Protein 6AD9 (pdb70)

Organism: Homo sapiens (NCBI:txid9606)

Foldseek 3Di:
DVVLVVLLVLLLVQLVVLPVQFLVNLVCQVVVNDPDHAQEDEAPVSCVVPVVLVDDLLVVVVVCQVVLVSQLVSLLSSQVSQPPSVVPDPVLLVLLSLLQSQLLVLVVQLSQAELFFGADSSNNHTYGLNRQLPDDPPRNVLCVVSNVLSHVVCVLVDGSSLSSLLSNLRSLDLPRPPRPDRVSSVVSNVSSLVSNVVVCCVVPVPDPPSSVVSVVSSVVSSVSVVVVLVVVVVVCVPVVDRDHDVVVCSSNPPD/DDPVVVVVVD

Structure (mmCIF, N/CA/C/O backbone):
data_6AD9
#
_entry.id   6AD9
#
_cell.length_a   43.730
_cell.length_b   54.338
_cell.length_c   66.770
_cell.angle_alpha   90.00
_cell.angle_beta   108.61
_cell.angle_gamma   90.00
#
_symmetry.space_group_name_H-M   'P 1 21 1'
#
loop_
_entity.id
_entity.type
_entity.pdbx_description
1 polymer 'Peroxisome proliferator-activated receptor gamma'
2 polymer '12-mer peptide from Peroxisome proliferator-activated receptor gamma coactivator 1-alpha'
3 non-polymer 3-[(1E)-1-{8-[(4-methyl-2-propyl-1H-benzimidazol-1-yl)methyl]dibenzo[b,e]oxepin-11(6H)-ylidene}ethyl]-1,2,4-oxadiazol-5(4H)-one
4 water water
#
loop_
_atom_site.group_PDB
_atom_site.id
_atom_site.type_symbol
_atom_site.label_atom_id
_atom_site.label_alt_id
_atom_site.label_comp_id
_atom_site.label_asym_id
_atom_site.label_entity_id
_atom_site.label_seq_id
_atom_site.pdbx_PDB_ins_code
_atom_site.Cartn_x
_atom_site.Cartn_y
_atom_site.Cartn_z
_atom_site.occupancy
_atom_site.B_iso_or_equiv
_atom_site.auth_seq_id
_atom_site.auth_comp_id
_atom_site.auth_asym_id
_atom_site.auth_atom_id
_atom_site.pdbx_PDB_model_num
ATOM 1 N N . SER A 1 18 ? -32.702 0.020 44.671 1.00 25.08 208 SER A N 1
ATOM 2 C CA . SER A 1 18 ? -32.615 -1.245 43.863 1.00 25.48 208 SER A CA 1
ATOM 3 C C . SER A 1 18 ? -33.708 -1.320 42.830 1.00 22.14 208 SER A C 1
ATOM 4 O O . SER A 1 18 ? -33.459 -1.434 41.629 1.00 22.21 208 SER A O 1
ATOM 7 N N . ALA A 1 19 ? -34.921 -1.179 43.305 1.00 19.96 209 ALA A N 1
ATOM 8 C CA . ALA A 1 19 ? -36.091 -1.249 42.448 1.00 22.09 209 ALA A CA 1
ATOM 9 C C . ALA A 1 19 ? -36.034 -0.195 41.326 1.00 21.14 209 ALA A C 1
ATOM 10 O O . ALA A 1 19 ? -36.293 -0.477 40.137 1.00 19.87 209 ALA A O 1
ATOM 12 N N . ASP A 1 20 ? -35.682 1.009 41.718 1.00 19.84 210 ASP A N 1
ATOM 13 C CA . ASP A 1 20 ? -35.457 2.062 40.761 1.00 21.94 210 ASP A CA 1
ATOM 14 C C . ASP A 1 20 ? -34.279 1.809 39.822 1.00 18.78 210 ASP A C 1
ATOM 15 O O . ASP A 1 20 ? -34.318 2.167 38.646 1.00 17.73 210 ASP A O 1
ATOM 20 N N . LEU A 1 21 ? -33.274 1.119 40.311 1.00 16.96 211 LEU A N 1
ATOM 21 C CA . LEU A 1 21 ? -32.199 0.695 39.461 1.00 16.94 211 LEU A CA 1
ATOM 22 C C . LEU A 1 21 ? -32.628 -0.356 38.423 1.00 15.41 211 LEU A C 1
ATOM 23 O O . LEU A 1 21 ? -32.184 -0.306 37.304 1.00 15.90 211 LEU A O 1
ATOM 28 N N . ARG A 1 22 ? -33.584 -1.201 38.783 1.00 14.34 212 ARG A N 1
ATOM 29 C CA . ARG A 1 22 ? -34.140 -2.143 37.829 1.00 14.27 212 ARG A CA 1
ATOM 30 C C . ARG A 1 22 ? -35.020 -1.339 36.847 1.00 14.08 212 ARG A C 1
ATOM 31 O O . ARG A 1 22 ? -35.001 -1.599 35.652 1.00 13.53 212 ARG A O 1
ATOM 39 N N . ALA A 1 23 ? -35.777 -0.355 37.344 1.00 14.07 213 ALA A N 1
ATOM 40 C CA . ALA A 1 23 ? -36.610 0.455 36.448 1.00 15.03 213 ALA A CA 1
ATOM 41 C C . ALA A 1 23 ? -35.769 1.190 35.380 1.00 16.52 213 ALA A C 1
ATOM 42 O O . ALA A 1 23 ? -36.173 1.262 34.196 1.00 17.70 213 ALA A O 1
ATOM 44 N N . LEU A 1 24 ? -34.583 1.674 35.799 1.00 17.74 214 LEU A N 1
ATOM 45 C CA . LEU A 1 24 ? -33.647 2.337 34.923 1.00 16.61 214 LEU A CA 1
ATOM 46 C C . LEU A 1 24 ? -33.024 1.364 33.938 1.00 17.05 214 LEU A C 1
ATOM 47 O O . LEU A 1 24 ? -32.849 1.669 32.746 1.00 15.86 214 LEU A O 1
ATOM 52 N N . ALA A 1 25 ? -32.654 0.176 34.427 1.00 17.00 215 ALA A N 1
ATOM 53 C CA . ALA A 1 25 ? -32.143 -0.866 33.517 1.00 16.87 215 ALA A CA 1
ATOM 54 C C . ALA A 1 25 ? -33.188 -1.175 32.403 1.00 16.43 215 ALA A C 1
ATOM 55 O O . ALA A 1 25 ? -32.902 -1.238 31.202 1.00 16.90 215 ALA A O 1
ATOM 57 N N . LYS A 1 26 ? -34.420 -1.370 32.805 1.0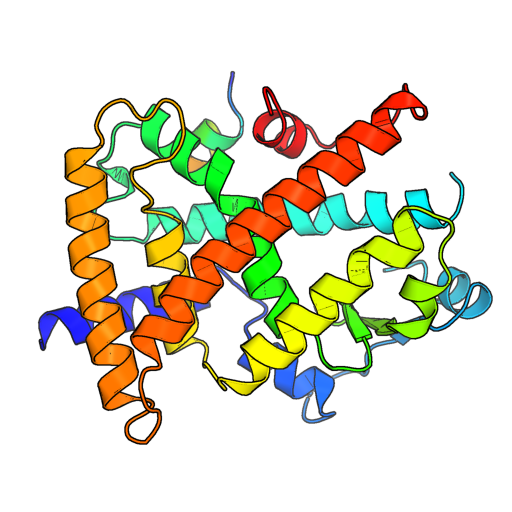0 17.52 216 LYS A N 1
ATOM 58 C CA . LYS A 1 26 ? -35.466 -1.679 31.818 1.00 19.30 216 LYS A CA 1
ATOM 59 C C . LYS A 1 26 ? -35.707 -0.500 30.874 1.00 17.88 216 LYS A C 1
ATOM 60 O O . LYS A 1 26 ? -35.881 -0.697 29.690 1.00 15.39 216 LYS A O 1
ATOM 66 N N . HIS A 1 27 ? -35.643 0.721 31.391 1.00 17.08 217 HIS A N 1
ATOM 67 C CA . HIS A 1 27 ? -35.836 1.859 30.505 1.00 17.98 217 HIS A CA 1
ATOM 68 C C . HIS A 1 27 ? -34.737 1.915 29.437 1.00 17.92 217 HIS A C 1
ATOM 69 O O . HIS A 1 27 ? -35.012 2.120 28.258 1.00 15.13 217 HIS A O 1
ATOM 76 N N . LEU A 1 28 ? -33.489 1.670 29.861 1.00 17.33 218 LEU A N 1
ATOM 77 C CA . LEU A 1 28 ? -32.383 1.681 28.955 1.00 16.09 218 LEU A CA 1
ATOM 78 C C . LEU A 1 28 ? -32.471 0.564 27.885 1.00 16.44 218 LEU A C 1
ATOM 79 O O . LEU A 1 28 ? -32.170 0.766 26.665 1.00 14.87 218 LEU A O 1
ATOM 84 N N . TYR A 1 29 ? -32.843 -0.627 28.329 1.00 16.63 219 TYR A N 1
ATOM 85 C CA . TYR A 1 29 ? -33.047 -1.693 27.357 1.00 17.41 219 TYR A CA 1
ATOM 86 C C . TYR A 1 29 ? -34.148 -1.277 26.388 1.00 15.88 219 TYR A C 1
ATOM 87 O O . TYR A 1 29 ? -33.958 -1.373 25.139 1.00 14.36 219 TYR A O 1
ATOM 96 N N . ASP A 1 30 ? -35.251 -0.756 26.906 1.00 15.02 220 ASP A N 1
ATOM 97 C CA . ASP A 1 30 ? -36.252 -0.261 25.951 1.00 17.67 220 ASP A CA 1
ATOM 98 C C . ASP A 1 30 ? -35.730 0.726 24.874 1.00 17.64 220 ASP A C 1
ATOM 99 O O . ASP A 1 30 ? -36.087 0.564 23.700 1.00 14.86 220 ASP A O 1
ATOM 104 N N . SER A 1 31 ? -34.869 1.692 25.252 1.00 17.67 221 SER A N 1
ATOM 105 C CA . SER A 1 31 ? -34.367 2.667 24.298 1.00 17.78 221 SER A CA 1
ATOM 106 C C . SER A 1 31 ? -33.373 2.102 23.354 1.00 17.16 221 SER A C 1
ATOM 107 O O . SER A 1 31 ? -33.234 2.581 22.258 1.00 17.44 221 SER A O 1
ATOM 110 N N . TYR A 1 32 ? -32.570 1.182 23.855 1.00 18.72 222 TYR A N 1
ATOM 111 C CA . TYR A 1 32 ? -31.559 0.524 23.060 1.00 17.87 222 TYR A CA 1
ATOM 112 C C . TYR A 1 32 ? -32.294 -0.214 21.994 1.00 17.85 222 TYR A C 1
ATOM 113 O O . TYR A 1 32 ? -31.913 -0.108 20.852 1.00 16.80 222 TYR A O 1
ATOM 122 N N . ILE A 1 33 ? -33.340 -0.960 22.366 1.00 18.66 223 ILE A N 1
ATOM 123 C CA . ILE A 1 33 ? -34.225 -1.621 21.358 1.00 19.85 223 ILE A CA 1
ATOM 124 C C . ILE A 1 33 ? -34.736 -0.610 20.314 1.00 20.83 223 ILE A C 1
ATOM 125 O O . ILE A 1 33 ? -34.624 -0.862 19.092 1.00 21.24 223 ILE A O 1
ATOM 130 N N . LYS A 1 34 ? -35.220 0.540 20.765 1.00 21.36 224 LYS A N 1
ATOM 131 C CA . LYS A 1 34 ? -35.652 1.611 19.839 1.00 23.21 224 LYS A CA 1
ATOM 132 C C . LYS A 1 34 ? -34.558 2.148 18.951 1.00 21.58 224 LYS A C 1
ATOM 133 O O . LYS A 1 34 ? -34.769 2.426 17.800 1.00 19.00 224 LYS A O 1
ATOM 139 N N . SER A 1 35 ? -33.378 2.330 19.522 1.00 22.02 225 SER A N 1
ATOM 140 C CA . SER A 1 35 ? -32.315 3.027 18.855 1.00 20.90 225 SER A CA 1
ATOM 141 C C . SER A 1 35 ? -31.519 2.154 17.900 1.00 19.93 225 SER A C 1
ATOM 142 O O . SER A 1 35 ? -31.043 2.650 16.872 1.00 19.59 225 SER A O 1
ATOM 145 N N . PHE A 1 36 ? -31.342 0.878 18.254 1.00 19.38 226 PHE A N 1
ATOM 146 C CA . PHE A 1 36 ? -30.432 -0.020 17.548 1.00 20.26 226 PHE A CA 1
ATOM 147 C C . PHE A 1 36 ? -31.207 -1.172 16.899 1.00 21.84 226 PHE A C 1
ATOM 148 O O . PHE A 1 36 ? -31.530 -2.148 17.587 1.00 23.22 226 PHE A O 1
ATOM 156 N N . PRO A 1 37 ? -31.464 -1.089 15.575 1.00 23.52 227 PRO A N 1
ATOM 157 C CA . PRO A 1 37 ? -32.218 -2.110 14.839 1.00 25.25 227 PRO A CA 1
ATOM 158 C C . PRO A 1 37 ? -31.576 -3.460 14.880 1.00 23.35 227 PRO A C 1
ATOM 159 O O . PRO A 1 37 ? -32.288 -4.422 15.009 1.00 27.82 227 PRO A O 1
ATOM 163 N N . LEU A 1 38 ? -30.253 -3.515 14.778 1.00 21.97 228 LEU A N 1
ATOM 164 C CA . LEU A 1 38 ? -29.530 -4.779 14.816 1.00 24.94 228 LEU A CA 1
ATOM 165 C C . LEU A 1 38 ? -28.975 -5.060 16.197 1.00 23.41 228 LEU A C 1
ATOM 166 O O . LEU A 1 38 ? -27.903 -4.647 16.559 1.00 26.94 228 LEU A O 1
ATOM 171 N N . THR A 1 39 ? -29.745 -5.816 16.948 1.00 25.64 229 THR A N 1
ATOM 172 C CA . THR A 1 39 ? -29.450 -6.158 18.324 1.00 25.31 229 THR A CA 1
ATOM 173 C C . THR A 1 39 ? -28.421 -7.296 18.313 1.00 25.85 229 THR A C 1
ATOM 174 O O . THR A 1 39 ? -28.103 -7.898 17.276 1.00 24.76 229 THR A O 1
ATOM 178 N N . LYS A 1 40 ? -27.888 -7.569 19.483 1.00 25.22 230 LYS A N 1
ATOM 179 C CA . LYS A 1 40 ? -26.964 -8.670 19.634 1.00 24.34 230 LYS A CA 1
ATOM 180 C C . LYS A 1 40 ? -27.717 -9.974 19.385 1.00 24.31 230 LYS A C 1
ATOM 181 O O . LYS A 1 40 ? -27.204 -10.859 18.738 1.00 24.35 230 LYS A O 1
ATOM 187 N N . ALA A 1 41 ? -28.923 -10.080 19.934 1.00 25.16 231 ALA A N 1
ATOM 188 C CA . ALA A 1 41 ? -29.750 -11.262 19.778 1.00 24.61 231 ALA A CA 1
ATOM 189 C C . ALA A 1 41 ? -30.004 -11.557 18.307 1.00 23.05 231 ALA A C 1
ATOM 190 O O . ALA A 1 41 ? -29.804 -12.660 17.877 1.00 23.03 231 ALA A O 1
ATOM 192 N N . LYS A 1 42 ? -30.429 -10.564 17.548 1.00 24.86 232 LYS A N 1
ATOM 193 C CA . LYS A 1 42 ? -30.586 -10.706 16.091 1.00 28.12 232 LYS A CA 1
ATOM 194 C C . LYS A 1 42 ? -29.305 -11.156 15.415 1.00 28.02 232 LYS A C 1
ATOM 195 O O . LYS A 1 42 ? -29.329 -12.043 14.563 1.00 28.48 232 LYS A O 1
ATOM 201 N N . ALA A 1 43 ? -28.182 -10.559 15.821 1.00 28.12 233 ALA A N 1
ATOM 202 C CA . ALA A 1 43 ? -26.901 -10.847 15.197 1.00 26.12 233 ALA A CA 1
ATOM 203 C C . ALA A 1 43 ? -26.435 -12.286 15.474 1.00 24.96 233 ALA A C 1
ATOM 204 O O . ALA A 1 43 ? -25.899 -12.973 14.574 1.00 21.76 233 ALA A O 1
ATOM 206 N N . ARG A 1 44 ? -26.614 -12.741 16.702 1.00 22.75 234 ARG A N 1
ATOM 207 C CA . ARG A 1 44 ? -26.159 -14.099 17.025 1.00 24.79 234 ARG A CA 1
ATOM 208 C C . ARG A 1 44 ? -27.033 -15.143 16.311 1.00 26.07 234 ARG A C 1
ATOM 209 O O . ARG A 1 44 ? -26.534 -16.190 15.932 1.00 26.88 234 ARG A O 1
ATOM 217 N N . ALA A 1 45 ? -28.329 -14.838 16.135 1.00 27.63 235 ALA A N 1
ATOM 218 C CA . ALA A 1 45 ? -29.240 -15.674 15.346 1.00 30.13 235 ALA A CA 1
ATOM 219 C C . ALA A 1 45 ? -28.741 -15.823 13.905 1.00 33.16 235 ALA A C 1
ATOM 220 O O . ALA A 1 45 ? -28.753 -16.927 13.361 1.00 38.99 235 ALA A O 1
ATOM 222 N N . ILE A 1 46 ? -28.299 -14.720 13.297 1.00 32.58 236 ILE A N 1
ATOM 223 C CA . ILE A 1 46 ? -27.724 -14.790 11.955 1.00 32.17 236 ILE A CA 1
ATOM 224 C C . ILE A 1 46 ? -26.454 -15.666 11.969 1.00 34.04 236 ILE A C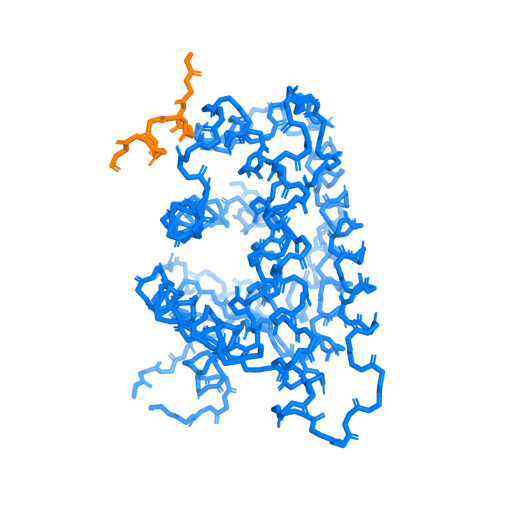 1
ATOM 225 O O . ILE A 1 46 ? -26.340 -16.600 11.197 1.00 38.25 236 ILE A O 1
ATOM 230 N N . LEU A 1 47 ? -25.546 -15.413 12.896 1.00 32.63 237 LEU A N 1
ATOM 231 C CA . LEU A 1 47 ? -24.269 -16.089 12.914 1.00 31.92 237 LEU A CA 1
ATOM 232 C C . LEU A 1 47 ? -24.338 -17.589 13.153 1.00 34.66 237 LEU A C 1
ATOM 233 O O . LEU A 1 47 ? -23.391 -18.295 12.858 1.00 36.21 237 LEU A O 1
ATOM 238 N N . THR A 1 48 ? -25.435 -18.072 13.703 1.00 38.75 238 THR A N 1
ATOM 239 C CA . THR A 1 48 ? -25.571 -19.468 14.059 1.00 39.32 238 THR A CA 1
ATOM 240 C C . THR A 1 48 ? -26.663 -20.091 13.209 1.00 44.18 238 THR A C 1
ATOM 241 O O . THR A 1 48 ? -27.228 -21.121 13.590 1.00 41.34 238 THR A O 1
ATOM 245 N N . GLY A 1 49 ? -26.968 -19.463 12.066 1.00 46.89 239 GLY A N 1
ATOM 246 C CA . GLY A 1 49 ? -27.974 -19.973 11.135 1.00 47.38 239 GLY A CA 1
ATOM 247 C C . GLY A 1 49 ? -29.349 -20.227 11.717 1.00 45.88 239 GLY A C 1
ATOM 248 O O . GLY A 1 49 ? -30.006 -21.147 11.305 1.00 43.87 239 GLY A O 1
ATOM 249 N N . LYS A 1 50 ? -29.792 -19.418 12.670 1.00 47.12 240 LYS A N 1
ATOM 250 C CA . LYS A 1 50 ? -31.099 -19.623 13.317 1.00 49.76 240 LYS A CA 1
ATOM 251 C C . LYS A 1 50 ? -32.068 -18.490 13.020 1.00 50.48 240 LYS A C 1
ATOM 252 O O . LYS A 1 50 ? -32.419 -17.738 13.923 1.00 54.79 240 LYS A O 1
ATOM 258 N N . THR A 1 51 ? -32.519 -18.339 11.786 1.00 52.15 241 THR A N 1
ATOM 259 C CA . THR A 1 51 ? -33.224 -17.094 11.430 1.00 53.52 241 THR A CA 1
ATOM 260 C C . THR A 1 51 ? -34.155 -17.265 10.225 1.00 49.12 241 THR A C 1
ATOM 261 O O . THR A 1 51 ? -33.839 -18.023 9.320 1.00 46.76 241 THR A O 1
ATOM 265 N N . ASP A 1 53 ? -35.031 -16.290 7.267 1.00 51.21 243 ASP A N 1
ATOM 266 C CA . ASP A 1 53 ? -34.353 -15.017 6.977 1.00 60.07 243 ASP A CA 1
ATOM 267 C C . ASP A 1 53 ? -33.020 -15.261 6.203 1.00 62.06 243 ASP A C 1
ATOM 268 O O . ASP A 1 53 ? -32.235 -16.124 6.590 1.00 65.02 243 ASP A O 1
ATOM 273 N N . LYS A 1 54 ? -32.759 -14.496 5.132 1.00 62.37 244 LYS A N 1
ATOM 274 C CA . LYS A 1 54 ? -31.763 -14.926 4.106 1.00 63.26 244 LYS A CA 1
ATOM 275 C C . LYS A 1 54 ? -30.281 -14.847 4.496 1.00 58.68 244 LYS A C 1
ATOM 276 O O . LYS A 1 54 ? -29.823 -13.950 5.222 1.00 56.82 244 LYS A O 1
ATOM 282 N N . SER A 1 55 ? -29.546 -15.811 3.957 1.00 52.17 245 SER A N 1
ATOM 283 C CA . SER A 1 55 ? -28.208 -16.105 4.426 1.00 49.04 245 SER A CA 1
ATOM 284 C C . SER A 1 55 ? -27.250 -14.968 4.055 1.00 41.01 245 SER A C 1
ATOM 285 O O . SER A 1 55 ? -27.385 -14.411 2.994 1.00 39.47 245 SER A O 1
ATOM 288 N N . PRO A 1 56 ? -26.299 -14.602 4.934 1.00 38.22 246 PRO A N 1
ATOM 289 C CA . PRO A 1 56 ? -25.342 -13.576 4.488 1.00 33.63 246 PRO A CA 1
ATOM 290 C C . PRO A 1 56 ? -24.407 -14.078 3.385 1.00 32.29 246 PRO A C 1
ATOM 291 O O . PRO A 1 56 ? -24.057 -15.250 3.356 1.00 28.39 246 PRO A O 1
ATOM 295 N N . PHE A 1 57 ? -24.011 -13.180 2.488 1.00 31.39 247 PHE A N 1
ATOM 296 C CA . PHE A 1 57 ? -23.109 -13.516 1.408 1.00 30.28 247 PHE A CA 1
ATOM 297 C C . PHE A 1 57 ? -21.674 -13.469 1.931 1.00 30.01 247 PHE A C 1
ATOM 298 O O . PHE A 1 57 ? -21.275 -12.495 2.558 1.00 27.63 247 PHE A O 1
ATOM 306 N N . VAL A 1 58 ? -20.885 -14.505 1.665 1.00 28.68 248 VAL A N 1
ATOM 307 C CA . VAL A 1 58 ? -19.573 -14.627 2.286 1.00 28.00 248 VAL A CA 1
ATOM 308 C C . VAL A 1 58 ? -18.449 -14.078 1.429 1.00 30.21 248 VAL A C 1
ATOM 309 O O . VAL A 1 58 ? -18.263 -14.493 0.279 1.00 29.19 248 VAL A O 1
ATOM 313 N N . ILE A 1 59 ? -17.665 -13.174 2.015 1.00 29.92 249 ILE A N 1
ATOM 314 C CA . ILE A 1 59 ? -16.508 -12.619 1.358 1.00 28.32 249 ILE A CA 1
ATOM 315 C C . ILE A 1 59 ? -15.290 -13.258 2.037 1.00 30.43 249 ILE A C 1
ATOM 316 O O . ILE A 1 59 ? -14.991 -12.960 3.200 1.00 33.78 249 ILE A O 1
ATOM 321 N N . TYR A 1 60 ? -14.612 -14.125 1.284 1.00 27.36 250 TYR A N 1
ATOM 322 C CA . TYR A 1 60 ? -13.431 -14.868 1.714 1.00 28.83 250 TYR A CA 1
ATOM 323 C C . TYR A 1 60 ? -12.178 -14.676 0.820 1.00 29.20 250 TYR A C 1
ATOM 324 O O . TYR A 1 60 ? -11.152 -15.256 1.110 1.00 29.10 250 TYR A O 1
ATOM 333 N N . ASP A 1 61 ? -12.262 -13.913 -0.281 1.00 34.12 251 ASP A N 1
ATOM 334 C CA . ASP A 1 61 ? -11.108 -13.653 -1.201 1.00 31.23 251 ASP A CA 1
ATOM 335 C C . ASP A 1 61 ? -11.469 -12.532 -2.137 1.00 28.43 251 ASP A C 1
ATOM 336 O O . ASP A 1 61 ? -12.572 -12.007 -2.054 1.00 28.62 251 ASP A O 1
ATOM 341 N N . MET A 1 62 ? -10.567 -12.170 -3.034 1.00 28.84 252 MET A N 1
ATOM 342 C CA . MET A 1 62 ? -10.794 -11.035 -3.951 1.00 29.50 252 MET A CA 1
ATOM 343 C C . MET A 1 62 ? -11.955 -11.258 -4.882 1.00 26.37 252 MET A C 1
ATOM 344 O O . MET A 1 62 ? -12.757 -10.365 -5.092 1.00 21.15 252 MET A O 1
ATOM 349 N N . ASN A 1 63 ? -12.076 -12.481 -5.375 1.00 29.36 253 ASN A N 1
ATOM 350 C CA . ASN A 1 63 ? -13.161 -12.846 -6.302 1.00 29.65 253 ASN A CA 1
ATOM 351 C C . ASN A 1 63 ? -14.554 -12.738 -5.650 1.00 29.23 253 ASN A C 1
ATOM 352 O O . ASN A 1 63 ? -15.459 -12.129 -6.237 1.00 27.63 253 ASN A O 1
ATOM 357 N N . SER A 1 64 ? -14.710 -13.246 -4.417 1.00 26.92 254 SER A N 1
ATOM 358 C CA . SER A 1 64 ? -15.997 -13.145 -3.727 1.00 25.81 254 SER A CA 1
ATOM 359 C C . SER A 1 64 ? -16.295 -11.711 -3.299 1.00 25.29 254 SER A C 1
ATOM 360 O O . SER A 1 64 ? -17.468 -11.287 -3.203 1.00 21.06 254 SER A O 1
ATOM 363 N N . LEU A 1 65 ? -15.229 -10.968 -3.035 1.00 25.17 255 LEU A N 1
ATOM 364 C CA . LEU A 1 65 ? -15.334 -9.566 -2.723 1.00 25.95 255 LEU A CA 1
ATOM 365 C C . LEU A 1 65 ? -15.945 -8.796 -3.928 1.00 24.28 255 LEU A C 1
ATOM 366 O O . LEU A 1 65 ? -16.917 -8.057 -3.792 1.00 20.38 255 LEU A O 1
ATOM 371 N N . MET A 1 66 ? -15.428 -9.011 -5.123 1.00 25.04 256 MET A N 1
ATOM 372 C CA . MET A 1 66 ? -16.001 -8.286 -6.242 1.00 27.73 256 MET A CA 1
ATOM 373 C C . MET A 1 66 ? -17.389 -8.794 -6.586 1.00 27.66 256 MET A C 1
ATOM 374 O O . MET A 1 66 ? -18.260 -7.984 -6.975 1.00 29.84 256 MET A O 1
ATOM 379 N N . MET A 1 67 ? -17.631 -10.079 -6.333 1.00 27.16 257 MET A N 1
ATOM 380 C CA . MET A 1 67 ? -18.970 -10.658 -6.487 1.00 30.80 257 MET A CA 1
ATOM 381 C C . MET A 1 67 ? -19.970 -9.966 -5.566 1.00 31.58 257 MET A C 1
ATOM 382 O O . MET A 1 67 ? -21.050 -9.597 -6.002 1.00 31.01 257 MET A O 1
ATOM 387 N N . GLY A 1 68 ? -19.597 -9.813 -4.300 1.00 32.50 258 GLY A N 1
ATOM 388 C CA . GLY A 1 68 ? -20.470 -9.223 -3.283 1.00 35.41 258 GLY A CA 1
ATOM 389 C C . GLY A 1 68 ? -20.498 -7.696 -3.240 1.00 37.74 258 GLY A C 1
ATOM 390 O O . GLY A 1 68 ? -21.105 -7.131 -2.336 1.00 35.23 258 GLY A O 1
ATOM 391 N N . GLU A 1 69 ? -19.883 -7.011 -4.201 1.00 41.31 259 GLU A N 1
ATOM 392 C CA . GLU A 1 69 ? -19.747 -5.559 -4.060 1.00 49.40 259 GLU A CA 1
ATOM 393 C C . GLU A 1 69 ? -21.056 -4.820 -3.797 1.00 49.17 259 GLU A C 1
ATOM 394 O O . GLU A 1 69 ? -21.029 -3.887 -3.037 1.00 45.29 259 GLU A O 1
ATOM 400 N N . ASP A 1 70 ? -22.194 -5.279 -4.321 1.00 53.03 260 ASP A N 1
ATOM 401 C CA . ASP A 1 70 ? -23.482 -4.601 -4.056 1.00 57.45 260 ASP A CA 1
ATOM 402 C C . ASP A 1 70 ? -24.001 -4.811 -2.616 1.00 63.75 260 ASP A C 1
ATOM 403 O O . ASP A 1 70 ? -24.986 -5.524 -2.357 1.00 55.43 260 ASP A O 1
ATOM 408 N N . LYS A 1 71 ? -23.320 -4.115 -1.700 1.00 68.03 261 LYS A N 1
ATOM 409 C CA . LYS A 1 71 ? -23.367 -4.377 -0.266 1.00 69.26 261 LYS A CA 1
ATOM 410 C C . LYS A 1 71 ? -23.556 -3.071 0.465 1.00 66.27 261 LYS A C 1
ATOM 411 O O . LYS A 1 71 ? -22.837 -2.134 0.184 1.00 69.93 261 LYS A O 1
ATOM 417 N N . LYS A 1 85 ? -9.901 2.836 -5.348 1.00 46.49 275 LYS A N 1
ATOM 418 C CA . LYS A 1 85 ? -8.603 2.725 -4.710 1.00 50.66 275 LYS A CA 1
ATOM 419 C C . LYS A 1 85 ? -8.253 1.253 -4.552 1.00 47.58 275 LYS A C 1
ATOM 420 O O . LYS A 1 85 ? -9.084 0.384 -4.870 1.00 43.28 275 LYS A O 1
ATOM 426 N N . GLU A 1 86 ? -7.024 0.981 -4.086 1.00 44.33 276 GLU A N 1
ATOM 427 C CA . GLU A 1 86 ? -6.594 -0.381 -3.759 1.00 44.44 276 GLU A CA 1
ATOM 428 C C . GLU A 1 86 ? -7.488 -0.975 -2.695 1.00 44.27 276 GLU A C 1
ATOM 429 O O . GLU A 1 86 ? -8.067 -0.242 -1.873 1.00 45.63 276 GLU A O 1
ATOM 435 N N . VAL A 1 87 ? -7.565 -2.302 -2.723 1.00 37.80 277 VAL A N 1
ATOM 436 C CA . VAL A 1 87 ? -8.589 -3.061 -2.031 1.00 35.95 277 VAL A CA 1
ATOM 437 C C . VAL A 1 87 ? -8.737 -2.737 -0.539 1.00 32.39 277 VAL A C 1
ATOM 438 O O . VAL A 1 87 ? -9.833 -2.509 -0.070 1.00 29.02 277 VAL A O 1
ATOM 442 N N . ALA A 1 88 ? -7.625 -2.700 0.181 1.00 31.97 278 ALA A N 1
ATOM 443 C CA . ALA A 1 88 ? -7.658 -2.565 1.623 1.00 31.68 278 ALA A CA 1
ATOM 444 C C . ALA A 1 88 ? -8.222 -1.202 1.986 1.00 32.63 278 ALA A C 1
ATOM 445 O O . ALA A 1 88 ? -9.016 -1.098 2.909 1.00 28.45 278 ALA A O 1
ATOM 447 N N . ILE A 1 89 ? -7.833 -0.169 1.242 1.00 36.02 279 ILE A N 1
ATOM 448 C CA . ILE A 1 89 ? -8.412 1.165 1.423 1.00 38.43 279 ILE A CA 1
ATOM 449 C C . ILE A 1 89 ? -9.891 1.174 0.999 1.00 38.05 279 ILE A C 1
ATOM 450 O O . ILE A 1 89 ? -10.723 1.785 1.662 1.00 37.44 279 ILE A O 1
ATOM 455 N N . ARG A 1 90 ? -10.229 0.481 -0.080 1.00 37.49 280 ARG A N 1
ATOM 456 C CA . ARG A 1 90 ? -11.627 0.359 -0.442 1.00 37.35 280 ARG A CA 1
ATOM 457 C C . ARG A 1 90 ? -12.426 -0.250 0.695 1.00 32.75 280 ARG A C 1
ATOM 458 O O . ARG A 1 90 ? -13.437 0.302 1.075 1.00 30.72 280 ARG A O 1
ATOM 466 N N . ILE A 1 91 ? -11.960 -1.349 1.266 1.00 29.51 281 ILE A N 1
ATOM 467 C CA . ILE A 1 91 ? -12.729 -2.036 2.322 1.00 27.43 281 ILE A CA 1
ATOM 468 C C . ILE A 1 91 ? -12.918 -1.153 3.550 1.00 27.20 281 ILE A C 1
ATOM 469 O O . ILE A 1 91 ? -14.032 -0.995 4.020 1.00 28.52 281 ILE A O 1
ATOM 474 N N . PHE A 1 92 ? -11.834 -0.544 4.020 1.00 26.81 282 PHE A N 1
ATOM 475 C CA . PHE A 1 92 ? -11.874 0.300 5.218 1.00 27.17 282 PHE A CA 1
ATOM 476 C C . PHE A 1 92 ? -12.721 1.546 4.974 1.00 25.44 282 PHE A C 1
ATOM 477 O O . PHE A 1 92 ? -13.526 1.883 5.804 1.00 23.23 282 PHE A O 1
ATOM 485 N N . GLN A 1 93 ? -12.591 2.183 3.823 1.00 24.04 283 GLN A N 1
ATOM 486 C CA . GLN A 1 93 ? -13.364 3.409 3.557 1.00 25.57 283 GLN A CA 1
ATOM 487 C C . GLN A 1 93 ? -14.873 3.128 3.415 1.00 27.06 283 GLN A C 1
ATOM 488 O O . GLN A 1 93 ? -15.680 3.989 3.706 1.00 30.68 283 GLN A O 1
ATOM 494 N N . GLY A 1 94 ? -15.242 1.926 2.971 1.00 25.55 284 GLY A N 1
ATOM 495 C CA . GLY A 1 94 ? -16.604 1.492 2.949 1.00 26.02 284 GLY A CA 1
ATOM 496 C C . GLY A 1 94 ? -17.219 1.255 4.310 1.00 27.11 284 GLY A C 1
ATOM 497 O O . GLY A 1 94 ? -18.427 1.081 4.405 1.00 33.04 284 GLY A O 1
ATOM 498 N N . CYS A 1 95 ? -16.441 1.240 5.383 1.00 26.30 285 CYS A N 1
ATOM 499 C CA . CYS A 1 95 ? -17.070 1.188 6.701 1.00 25.16 285 CYS A CA 1
ATOM 500 C C . CYS A 1 95 ? -17.683 2.511 7.120 1.00 26.97 285 CYS A C 1
ATOM 501 O O . CYS A 1 95 ? -18.468 2.537 8.038 1.00 30.20 285 CYS A O 1
ATOM 504 N N . GLN A 1 96 ? -17.332 3.604 6.457 1.00 26.44 286 GLN A N 1
ATOM 505 C CA . GLN A 1 96 ? -17.794 4.933 6.831 1.00 26.16 286 GLN A CA 1
ATOM 506 C C . GLN A 1 96 ? -19.328 5.112 6.862 1.00 26.43 286 GLN A C 1
ATOM 507 O O . GLN A 1 96 ? -19.852 5.734 7.783 1.00 20.53 286 GLN A O 1
ATOM 513 N N . PHE A 1 97 ? -20.010 4.567 5.849 1.00 28.33 287 PHE A N 1
ATOM 514 C CA . PHE A 1 97 ? -21.495 4.584 5.752 1.00 29.72 287 PHE A CA 1
ATOM 515 C C . PHE A 1 97 ? -22.097 4.012 7.030 1.00 28.56 287 PHE A C 1
ATOM 516 O O . PHE A 1 97 ? -22.944 4.632 7.645 1.00 28.16 287 PHE A O 1
ATOM 524 N N . ARG A 1 98 ? -21.635 2.839 7.440 1.00 29.41 288 ARG A N 1
ATOM 525 C CA . ARG A 1 98 ? -22.149 2.208 8.663 1.00 27.17 288 ARG A CA 1
ATOM 526 C C . ARG A 1 98 ? -21.808 3.059 9.892 1.00 23.77 288 ARG A C 1
ATOM 527 O O . ARG A 1 98 ? -22.658 3.311 10.734 1.00 20.96 288 ARG A O 1
ATOM 535 N N . SER A 1 99 ? -20.565 3.511 9.988 1.00 23.52 289 SER A N 1
ATOM 536 C CA . SER A 1 99 ? -20.175 4.311 11.158 1.00 23.76 289 SER A CA 1
ATOM 537 C C . SER A 1 99 ? -21.025 5.579 11.261 1.00 22.86 289 SER A C 1
ATOM 538 O O . SER A 1 99 ? -21.401 5.964 12.387 1.00 22.26 289 SER A O 1
ATOM 541 N N . VAL A 1 100 ? -21.391 6.208 10.136 1.00 21.83 290 VAL A N 1
ATOM 542 C CA . VAL A 1 100 ? -22.211 7.410 10.309 1.00 24.25 290 VAL A CA 1
ATOM 543 C C . VAL A 1 100 ? -23.629 7.077 10.803 1.00 23.57 290 VAL A C 1
ATOM 544 O O . VAL A 1 100 ? -24.142 7.797 11.651 1.00 19.61 290 VAL A O 1
ATOM 548 N N . GLU A 1 101 ? -24.243 6.014 10.280 1.00 25.23 291 GLU A N 1
ATOM 549 C CA . GLU A 1 101 ? -25.512 5.544 10.842 1.00 26.33 291 GLU A CA 1
ATOM 550 C C . GLU A 1 101 ? -25.405 5.237 12.339 1.00 21.34 291 GLU A C 1
ATOM 551 O O . GLU A 1 101 ? -26.298 5.539 13.103 1.00 19.06 291 GLU A O 1
ATOM 557 N N . ALA A 1 102 ? -24.319 4.573 12.729 1.00 19.31 292 ALA A N 1
ATOM 558 C CA . ALA A 1 102 ? -24.165 4.142 14.116 1.00 18.25 292 ALA A CA 1
ATOM 559 C C . ALA A 1 102 ? -24.117 5.365 15.066 1.00 17.77 292 ALA A C 1
ATOM 560 O O . ALA A 1 102 ? -24.754 5.376 16.116 1.00 18.75 292 ALA A O 1
ATOM 562 N N . VAL A 1 103 ? -23.423 6.405 14.629 1.00 16.59 293 VAL A N 1
ATOM 563 C CA . VAL A 1 103 ? -23.330 7.653 15.365 1.00 17.68 293 VAL A CA 1
ATOM 564 C C . VAL A 1 103 ? -24.709 8.208 15.611 1.00 19.04 293 VAL A C 1
ATOM 565 O O . VAL A 1 103 ? -25.067 8.576 16.742 1.00 20.13 293 VAL A O 1
ATOM 569 N N . GLN A 1 104 ? -25.513 8.173 14.559 1.00 21.35 294 GLN A N 1
ATOM 570 C CA . GLN A 1 104 ? -26.907 8.644 14.639 1.00 20.77 294 GLN A CA 1
ATOM 571 C C . GLN A 1 104 ? -27.715 7.818 15.628 1.00 20.83 294 GLN A C 1
ATOM 572 O O . GLN A 1 104 ? -28.450 8.383 16.458 1.00 18.92 294 GLN A O 1
ATOM 578 N N . GLU A 1 105 ? -27.508 6.497 15.595 1.00 20.58 295 GLU A N 1
ATOM 579 C CA . GLU A 1 105 ? -28.220 5.621 16.523 1.00 20.17 295 GLU A CA 1
ATOM 580 C C . GLU A 1 105 ? -27.822 5.895 17.965 1.00 19.02 295 GLU A C 1
ATOM 581 O O . GLU A 1 105 ? -28.673 6.013 18.867 1.00 17.90 295 GLU A O 1
ATOM 587 N N . ILE A 1 106 ? -26.513 6.055 18.148 1.00 18.19 296 ILE A N 1
ATOM 588 C CA . ILE A 1 106 ? -25.915 6.260 19.439 1.00 15.71 296 ILE A CA 1
ATOM 589 C C . ILE A 1 106 ? -26.353 7.603 20.054 1.00 14.79 296 ILE A C 1
ATOM 590 O O . ILE A 1 106 ? -26.642 7.719 21.263 1.00 14.19 296 ILE A O 1
ATOM 595 N N . THR A 1 107 ? -26.373 8.624 19.232 1.00 15.50 297 THR A N 1
ATOM 596 C CA . THR A 1 107 ? -26.968 9.901 19.625 1.00 16.38 297 THR A CA 1
ATOM 597 C C . THR A 1 107 ? -28.424 9.816 20.095 1.00 16.73 297 THR A C 1
ATOM 598 O O . THR A 1 107 ? -28.749 10.389 21.146 1.00 15.97 297 THR A O 1
ATOM 602 N N . GLU A 1 108 ? -29.258 9.082 19.344 1.00 17.94 298 GLU A N 1
ATOM 603 C CA . GLU A 1 108 ? -30.650 8.762 19.748 1.00 19.34 298 GLU A CA 1
ATOM 604 C C . GLU A 1 108 ? -30.646 8.063 21.146 1.00 17.00 298 GLU A C 1
ATOM 605 O O . GLU A 1 108 ? -31.338 8.458 22.079 1.00 14.45 298 GLU A O 1
ATOM 611 N N . TYR A 1 109 ? -29.786 7.054 21.306 1.00 16.32 299 TYR A N 1
ATOM 612 C CA . TYR A 1 109 ? -29.735 6.353 22.565 1.00 15.72 299 TYR A CA 1
ATOM 613 C C . TYR A 1 109 ? -29.250 7.217 23.746 1.00 15.60 299 TYR A C 1
ATOM 614 O O . TYR A 1 109 ? -29.845 7.183 24.840 1.00 15.07 299 TYR A O 1
ATOM 623 N N . ALA A 1 110 ? -28.156 7.958 23.539 1.00 14.40 300 ALA A N 1
ATOM 624 C CA . ALA A 1 110 ? -27.702 8.909 24.535 1.00 15.18 300 ALA A CA 1
ATOM 625 C C . ALA A 1 110 ? -28.756 9.878 25.004 1.00 16.37 300 ALA A C 1
ATOM 626 O O . ALA A 1 110 ? -28.889 10.129 26.209 1.00 18.25 300 ALA A O 1
ATOM 628 N N . LYS A 1 111 ? -29.517 10.421 24.071 1.00 16.40 301 LYS A N 1
ATOM 629 C CA . LYS A 1 111 ? -30.611 11.348 24.431 1.00 18.06 301 LYS A CA 1
ATOM 630 C C . LYS A 1 111 ? -31.680 10.723 25.328 1.00 18.31 301 LYS A C 1
ATOM 631 O O . LYS A 1 111 ? -32.331 11.415 26.099 1.00 21.16 301 LYS A O 1
ATOM 637 N N . SER A 1 112 ? -31.824 9.407 25.277 1.00 17.87 302 SER A N 1
ATOM 638 C CA . SER A 1 112 ? -32.776 8.733 26.117 1.00 18.31 302 SER A CA 1
ATOM 639 C C . SER A 1 112 ? -32.263 8.453 27.546 1.00 19.45 302 SER A C 1
ATOM 640 O O . SER A 1 112 ? -33.045 7.963 28.393 1.00 19.83 302 SER A O 1
ATOM 643 N N . ILE A 1 113 ? -30.973 8.689 27.818 1.00 18.58 303 ILE A N 1
ATOM 644 C CA . ILE A 1 113 ? -30.421 8.412 29.120 1.00 19.26 303 ILE A CA 1
ATOM 645 C C . ILE A 1 113 ? -30.875 9.557 30.057 1.00 19.21 303 ILE A C 1
ATOM 646 O O . ILE A 1 113 ? -30.602 10.702 29.756 1.00 19.38 303 ILE A O 1
ATOM 651 N N . PRO A 1 114 ? -31.554 9.246 31.189 1.00 17.45 304 PRO A N 1
ATOM 652 C CA . PRO A 1 114 ? -32.065 10.319 32.068 1.00 17.71 304 PRO A CA 1
ATOM 653 C C . PRO A 1 114 ? -30.972 11.282 32.523 1.00 17.50 304 PRO A C 1
ATOM 654 O O . PRO A 1 114 ? -29.896 10.843 32.908 1.00 18.50 304 PRO A O 1
ATOM 658 N N . GLY A 1 115 ? -31.212 12.585 32.434 1.00 16.78 305 GLY A N 1
ATOM 659 C CA . GLY A 1 115 ? -30.160 13.561 32.694 1.00 15.72 305 GLY A CA 1
ATOM 660 C C . GLY A 1 115 ? -29.344 13.999 31.493 1.00 14.78 305 GLY A C 1
ATOM 661 O O . GLY A 1 115 ? -28.779 15.085 31.535 1.00 15.39 305 GLY A O 1
ATOM 662 N N . PHE A 1 116 ? -29.239 13.198 30.429 1.00 13.95 306 PHE A N 1
ATOM 663 C CA . PHE A 1 116 ? -28.290 13.514 29.362 1.00 13.14 306 PHE A CA 1
ATOM 664 C C . PHE A 1 116 ? -28.647 14.867 28.729 1.00 13.54 306 PHE A C 1
ATOM 665 O O . PHE A 1 116 ? -27.773 15.742 28.607 1.00 14.07 306 PHE A O 1
ATOM 673 N N . VAL A 1 117 ? -29.901 15.057 28.340 1.00 13.48 307 VAL A N 1
ATOM 674 C CA . VAL A 1 117 ? -30.265 16.273 27.549 1.00 14.23 307 VAL A CA 1
ATOM 675 C C . VAL A 1 117 ? -30.228 17.531 28.359 1.00 14.85 307 VAL A C 1
ATOM 676 O O . VAL A 1 117 ? -30.184 18.622 27.786 1.00 16.86 307 VAL A O 1
ATOM 680 N N . ASN A 1 118 ? -30.264 17.394 29.680 1.00 14.66 308 ASN A N 1
ATOM 681 C CA . ASN A 1 118 ? -30.131 18.536 30.566 1.00 16.54 308 ASN A CA 1
ATOM 682 C C . ASN A 1 118 ? -28.691 18.973 30.782 1.00 16.58 308 ASN A C 1
ATOM 683 O O . ASN A 1 118 ? -28.465 20.054 31.249 1.00 16.83 308 ASN A O 1
ATOM 688 N N . LEU A 1 119 ? -27.721 18.176 30.359 1.00 16.63 309 LEU A N 1
ATOM 689 C CA . LEU A 1 119 ? -26.344 18.594 30.423 1.00 16.34 309 LEU A CA 1
ATOM 690 C C . LEU A 1 119 ? -26.139 19.731 29.474 1.00 16.52 309 LEU A C 1
ATOM 691 O O . LEU A 1 119 ? -26.900 19.889 28.499 1.00 17.16 309 LEU A O 1
ATOM 696 N N . ASP A 1 120 ? -25.100 20.501 29.753 1.00 16.18 310 ASP A N 1
ATOM 697 C CA . ASP A 1 120 ? -24.648 21.544 28.875 1.00 18.09 310 ASP A CA 1
ATOM 698 C C . ASP A 1 120 ? -24.436 20.917 27.491 1.00 17.12 310 ASP A C 1
ATOM 699 O O . ASP A 1 120 ? -23.811 19.872 27.349 1.00 15.23 310 ASP A O 1
ATOM 704 N N . LEU A 1 121 ? -24.888 21.630 26.489 1.00 17.23 311 LEU A N 1
ATOM 705 C CA . LEU A 1 121 ? -24.924 21.131 25.147 1.00 18.21 311 LEU A CA 1
ATOM 706 C C . LEU A 1 121 ? -23.562 20.780 24.554 1.00 17.24 311 LEU A C 1
ATOM 707 O O . LEU A 1 121 ? -23.446 19.809 23.782 1.00 16.12 311 LEU A O 1
ATOM 712 N N . ASN A 1 122 ? -22.544 21.577 24.873 1.00 17.54 312 ASN A N 1
ATOM 713 C CA . ASN A 1 122 ? -21.209 21.347 24.344 1.00 17.15 312 ASN A CA 1
ATOM 714 C C . ASN A 1 122 ? -20.590 20.137 24.985 1.00 16.85 312 ASN A C 1
ATOM 715 O O . ASN A 1 122 ? -19.801 19.441 24.340 1.00 14.82 312 ASN A O 1
ATOM 720 N N . ASP A 1 123 ? -20.935 19.910 26.272 1.00 16.30 313 ASP A N 1
ATOM 721 C CA . ASP A 1 123 ? -20.579 18.666 26.955 1.00 15.75 313 ASP A CA 1
ATOM 722 C C . ASP A 1 123 ? -21.295 17.420 26.368 1.00 15.09 313 ASP A C 1
ATOM 723 O O . ASP A 1 123 ? -20.713 16.368 26.349 1.00 14.59 313 ASP A O 1
ATOM 728 N N . GLN A 1 124 ? -22.525 17.534 25.852 1.00 13.92 314 GLN A N 1
ATOM 729 C CA . GLN A 1 124 ? -23.112 16.415 25.181 1.00 14.10 314 GLN A CA 1
ATOM 730 C C . GLN A 1 124 ? -22.326 16.089 23.939 1.00 13.73 314 GLN A C 1
ATOM 731 O O . GLN A 1 124 ? -22.145 14.899 23.618 1.00 13.32 314 GLN A O 1
ATOM 737 N N . VAL A 1 125 ? -21.952 17.137 23.195 1.00 13.98 315 VAL A N 1
ATOM 738 C CA . VAL A 1 125 ? -21.204 16.944 21.971 1.00 14.79 315 VAL A CA 1
ATOM 739 C C . VAL A 1 125 ? -19.877 16.241 22.320 1.00 15.10 315 VAL A C 1
ATOM 740 O O . VAL A 1 125 ? -19.505 15.228 21.713 1.00 15.10 315 VAL A O 1
ATOM 744 N N . THR A 1 126 ? -19.205 16.737 23.348 1.00 14.82 316 THR A N 1
ATOM 745 C CA . THR A 1 126 ? -17.939 16.138 23.781 1.00 15.44 316 THR A CA 1
ATOM 746 C C . THR A 1 126 ? -18.062 14.643 24.090 1.00 15.05 316 THR A C 1
ATOM 747 O O . THR A 1 126 ? -17.318 13.808 23.562 1.00 16.16 316 THR A O 1
ATOM 751 N N . LEU A 1 127 ? -19.071 14.329 24.865 1.00 15.06 317 LEU A N 1
ATOM 752 C CA . LEU A 1 127 ? -19.375 12.939 25.196 1.00 15.51 317 LEU A CA 1
ATOM 753 C C . LEU A 1 127 ? -19.589 12.090 23.948 1.00 15.58 317 LEU A C 1
ATOM 754 O O . LEU A 1 127 ? -19.059 10.990 23.846 1.00 15.53 317 LEU A O 1
ATOM 759 N N . LEU A 1 128 ? -20.320 12.604 22.983 1.00 16.92 318 LEU A N 1
ATOM 760 C CA . LEU A 1 128 ? -20.541 11.841 21.777 1.00 18.39 318 LEU A CA 1
ATOM 761 C C . LEU A 1 128 ? -19.264 11.778 20.971 1.00 18.18 318 LEU A C 1
ATOM 762 O O . LEU A 1 128 ? -18.879 10.697 20.508 1.00 17.92 318 LEU A O 1
ATOM 767 N N . LYS A 1 129 ? -18.548 12.885 20.898 1.00 18.38 319 LYS A N 1
ATOM 768 C CA . LYS A 1 129 ? -17.322 12.913 20.091 1.00 19.22 319 LYS A CA 1
ATOM 769 C C . LYS A 1 129 ? -16.324 11.841 20.522 1.00 17.24 319 LYS A C 1
ATOM 770 O O . LYS A 1 129 ? -15.736 11.128 19.659 1.00 15.55 319 LYS A O 1
ATOM 776 N N . TYR A 1 130 ? -16.150 11.717 21.828 1.00 16.05 320 TYR A N 1
ATOM 777 C CA . TYR A 1 130 ? -15.148 10.781 22.351 1.00 17.93 320 TYR A CA 1
ATOM 778 C C . TYR A 1 130 ? -15.721 9.430 22.769 1.00 18.20 320 TYR A C 1
ATOM 779 O O . TYR A 1 130 ? -14.997 8.587 23.275 1.00 20.49 320 TYR A O 1
ATOM 788 N N . GLY A 1 131 ? -17.006 9.233 22.575 1.00 17.72 321 GLY A N 1
ATOM 789 C CA . GLY A 1 131 ? -17.670 8.014 22.953 1.00 19.08 321 GLY A CA 1
ATOM 790 C C . GLY A 1 131 ? -18.028 7.113 21.800 1.00 19.72 321 GLY A C 1
ATOM 791 O O . GLY A 1 131 ? -18.021 5.905 21.977 1.00 20.68 321 GLY A O 1
ATOM 792 N N . VAL A 1 132 ? -18.333 7.667 20.623 1.00 19.82 322 VAL A N 1
ATOM 793 C CA . VAL A 1 132 ? -19.004 6.871 19.616 1.00 20.29 322 VAL A CA 1
ATOM 794 C C . VAL A 1 132 ? -18.201 5.655 19.164 1.00 21.05 322 VAL A C 1
ATOM 795 O O . VAL A 1 132 ? -18.793 4.548 18.962 1.00 20.61 322 VAL A O 1
ATOM 799 N N . HIS A 1 133 ? -16.885 5.821 19.046 1.00 20.87 323 HIS A N 1
ATOM 800 C CA . HIS A 1 133 ? -16.063 4.715 18.521 1.00 22.52 323 HIS A CA 1
ATOM 801 C C . HIS A 1 133 ? -15.959 3.597 19.519 1.00 19.53 323 HIS A C 1
ATOM 802 O O . HIS A 1 133 ? -15.964 2.466 19.125 1.00 19.09 323 HIS A O 1
ATOM 809 N N . GLU A 1 134 ? -15.886 3.916 20.812 1.00 18.89 324 GLU A N 1
ATOM 810 C CA . GLU A 1 134 ? -15.934 2.875 21.878 1.00 17.87 324 GLU A CA 1
ATOM 811 C C . GLU A 1 134 ? -17.200 2.018 21.749 1.00 16.70 324 GLU A C 1
ATOM 812 O O . GLU A 1 134 ? -17.149 0.804 21.903 1.00 14.66 324 GLU A O 1
ATOM 818 N N . ILE A 1 135 ? -18.322 2.660 21.411 1.00 17.48 325 ILE A N 1
ATOM 819 C CA . ILE A 1 135 ? -19.609 2.016 21.339 1.00 17.68 325 ILE A CA 1
ATOM 820 C C . ILE A 1 135 ? -19.704 1.240 20.037 1.00 17.48 325 ILE A C 1
ATOM 821 O O . ILE A 1 135 ? -20.295 0.177 20.008 1.00 18.81 325 ILE A O 1
ATOM 826 N N . ILE A 1 136 ? -19.100 1.761 18.971 1.00 16.90 326 ILE A N 1
ATOM 827 C CA . ILE A 1 136 ? -19.063 1.080 17.712 1.00 16.01 326 ILE A CA 1
ATOM 828 C C . ILE A 1 136 ? -18.255 -0.208 17.814 1.00 18.07 326 ILE A C 1
ATOM 829 O O . ILE A 1 136 ? -18.657 -1.244 17.267 1.00 18.14 326 ILE A O 1
ATOM 834 N N . TYR A 1 137 ? -17.091 -0.158 18.481 1.00 18.23 327 TYR A N 1
ATOM 835 C CA . TYR A 1 137 ? -16.332 -1.397 18.675 1.00 18.40 327 TYR A CA 1
ATOM 836 C C . TYR A 1 137 ? -17.053 -2.396 19.613 1.00 18.00 327 TYR A C 1
ATOM 837 O O . TYR A 1 137 ? -16.975 -3.615 19.430 1.00 19.35 327 TYR A O 1
ATOM 846 N N . THR A 1 138 ? -17.767 -1.879 20.607 1.00 18.82 328 THR A N 1
ATOM 84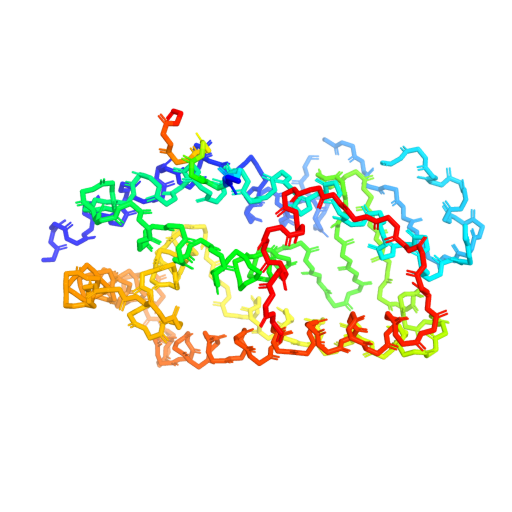7 C CA . THR A 1 138 ? -18.603 -2.715 21.480 1.00 19.55 328 THR A CA 1
ATOM 848 C C . THR A 1 138 ? -19.633 -3.504 20.679 1.00 20.26 328 THR A C 1
ATOM 849 O O . THR A 1 138 ? -19.822 -4.684 20.866 1.00 19.79 328 THR A O 1
ATOM 853 N N . MET A 1 139 ? -20.291 -2.812 19.767 1.00 24.83 329 MET A N 1
ATOM 854 C CA . MET A 1 139 ? -21.333 -3.411 18.940 1.00 26.35 329 MET A CA 1
ATOM 855 C C . MET A 1 139 ? -20.709 -4.249 17.839 1.00 24.84 329 MET A C 1
ATOM 856 O O . MET A 1 139 ? -21.298 -5.243 17.371 1.00 25.64 329 MET A O 1
ATOM 861 N N . LEU A 1 140 ? -19.514 -3.868 17.403 1.00 23.74 330 LEU A N 1
ATOM 862 C CA . LEU A 1 140 ? -18.792 -4.695 16.448 1.00 23.18 330 LEU A CA 1
ATOM 863 C C . LEU A 1 140 ? -18.581 -6.123 16.982 1.00 23.29 330 LEU A C 1
ATOM 864 O O . LEU A 1 140 ? -18.672 -7.090 16.224 1.00 23.53 330 LEU A O 1
ATOM 869 N N . ALA A 1 141 ? -18.337 -6.260 18.281 1.00 21.69 331 ALA A N 1
ATOM 870 C CA . ALA A 1 141 ? -18.125 -7.587 18.873 1.00 21.25 331 ALA A CA 1
ATOM 871 C C . ALA A 1 141 ? -19.351 -8.437 18.737 1.00 20.68 331 ALA A C 1
ATOM 872 O O . ALA A 1 141 ? -19.269 -9.624 18.473 1.00 20.47 331 ALA A O 1
ATOM 874 N N . SER A 1 142 ?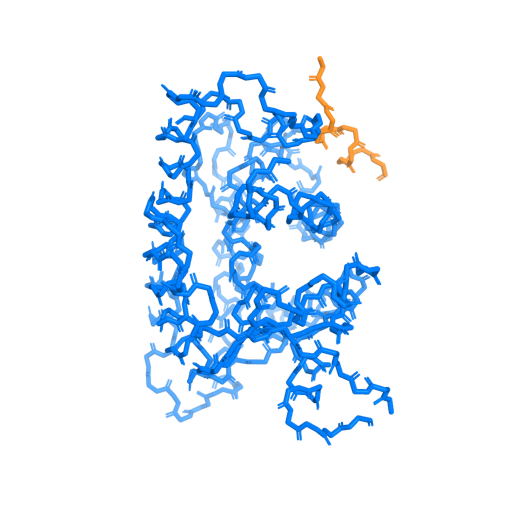 -20.506 -7.837 18.935 1.00 22.04 332 SER A N 1
ATOM 875 C CA . SER A 1 142 ? -21.764 -8.531 18.705 1.00 21.74 332 SER A CA 1
ATOM 876 C C . SER A 1 142 ? -21.886 -9.090 17.298 1.00 22.17 332 SER A C 1
ATOM 877 O O . SER A 1 142 ? -22.506 -10.125 17.125 1.00 22.39 332 SER A O 1
ATOM 880 N N . LEU A 1 143 ? -21.289 -8.431 16.293 1.00 22.90 333 LEU A N 1
ATOM 881 C CA . LEU A 1 143 ? -21.316 -8.938 14.893 1.00 22.58 333 LEU A CA 1
ATOM 882 C C . LEU A 1 143 ? -20.161 -9.884 14.543 1.00 23.63 333 LEU A C 1
ATOM 883 O O . LEU A 1 143 ? -19.992 -10.235 13.374 1.00 21.09 333 LEU A O 1
ATOM 888 N N . MET A 1 144 ? -19.383 -10.315 15.550 1.00 22.77 334 MET A N 1
ATOM 889 C CA . MET A 1 144 ? -18.161 -11.079 15.324 1.00 22.83 334 MET A CA 1
ATOM 890 C C . MET A 1 144 ? -18.191 -12.446 15.966 1.00 20.69 334 MET A C 1
ATOM 891 O O . MET A 1 144 ? -18.729 -12.600 17.059 1.00 18.79 334 MET A O 1
ATOM 896 N N . ASN A 1 145 ? -17.648 -13.449 15.270 1.00 20.99 335 ASN A N 1
ATOM 897 C CA . ASN A 1 145 ? -17.275 -14.711 15.934 1.00 21.25 335 ASN A CA 1
ATOM 898 C C . ASN A 1 145 ? -15.834 -15.014 15.580 1.00 23.74 335 ASN A C 1
ATOM 899 O O . ASN A 1 145 ? -15.171 -14.164 15.001 1.00 26.21 335 ASN A O 1
ATOM 904 N N . LYS A 1 146 ? -15.303 -16.179 15.925 1.00 25.66 336 LYS A N 1
ATOM 905 C CA . LYS A 1 146 ? -13.875 -16.391 15.677 1.00 27.78 336 LYS A CA 1
ATOM 906 C C . LYS A 1 146 ? -13.519 -16.409 14.185 1.00 26.12 336 LYS A C 1
ATOM 907 O O . LYS A 1 146 ? -12.363 -16.196 13.841 1.00 24.35 336 LYS A O 1
ATOM 913 N N . ASP A 1 147 ? -14.510 -16.621 13.329 1.00 26.18 337 ASP A N 1
ATOM 914 C CA . ASP A 1 147 ? -14.300 -16.788 11.875 1.00 28.58 337 ASP A CA 1
ATOM 915 C C . ASP A 1 147 ? -14.561 -15.546 11.013 1.00 29.22 337 ASP A C 1
ATOM 916 O O . ASP A 1 147 ? -14.120 -15.502 9.864 1.00 29.68 337 ASP A O 1
ATOM 921 N N . GLY A 1 148 ? -15.251 -14.533 11.538 1.00 26.36 338 GLY A N 1
ATOM 922 C CA . GLY A 1 148 ? -15.483 -13.343 10.751 1.00 25.19 338 GLY A CA 1
ATOM 923 C C . GLY A 1 148 ? -16.492 -12.404 11.321 1.00 23.10 338 GLY A C 1
ATOM 924 O O . GLY A 1 148 ? -16.966 -12.561 12.465 1.00 26.35 338 GLY A O 1
ATOM 925 N N . VAL A 1 149 ? -16.826 -11.424 10.523 1.00 21.21 339 VAL A N 1
ATOM 926 C CA . VAL A 1 149 ? -17.625 -10.275 10.976 1.00 21.75 339 VAL A CA 1
ATOM 927 C C . VAL A 1 149 ? -18.814 -10.040 10.038 1.00 20.23 339 VAL A C 1
A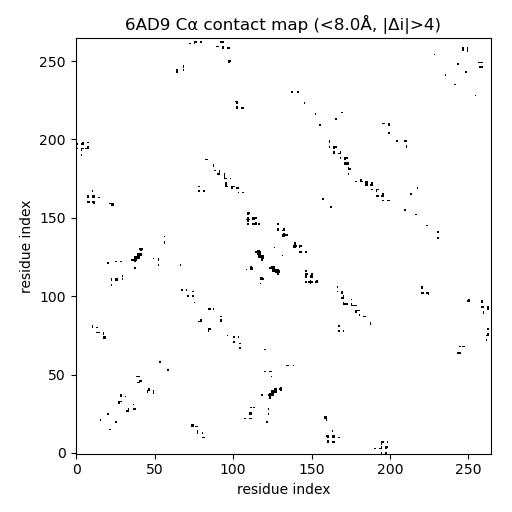TOM 928 O O . VAL A 1 149 ? -18.656 -10.100 8.849 1.00 20.56 339 VAL A O 1
ATOM 932 N N . LEU A 1 150 ? -20.002 -9.785 10.567 1.00 21.26 340 LEU A N 1
ATOM 933 C CA . LEU A 1 150 ? -21.144 -9.401 9.725 1.00 21.92 340 LEU A CA 1
ATOM 934 C C . LEU A 1 150 ? -21.041 -7.969 9.305 1.00 23.98 340 LEU A C 1
ATOM 935 O O . LEU A 1 150 ? -20.686 -7.106 10.112 1.00 26.48 340 LEU A O 1
ATOM 940 N N . ILE A 1 151 ? -21.425 -7.708 8.073 1.00 24.40 341 ILE A N 1
ATOM 941 C CA . ILE A 1 151 ? -21.417 -6.385 7.530 1.00 26.71 341 ILE A CA 1
ATOM 942 C C . ILE A 1 151 ? -22.775 -6.104 6.889 1.00 28.09 341 ILE A C 1
ATOM 943 O O . ILE A 1 151 ? -23.580 -7.030 6.642 1.00 24.71 341 ILE A O 1
ATOM 948 N N . SER A 1 152 ? -22.971 -4.816 6.591 1.00 30.77 342 SER A N 1
ATOM 949 C CA . SER A 1 152 ? -24.221 -4.208 6.102 1.00 31.35 342 SER A CA 1
ATOM 950 C C . SER A 1 152 ? -25.465 -4.912 6.618 1.00 32.76 342 SER A C 1
ATOM 951 O O . SER A 1 152 ? -26.036 -5.740 5.916 1.00 29.59 342 SER A O 1
ATOM 954 N N . GLU A 1 153 ? -25.820 -4.599 7.874 1.00 33.64 343 GLU A N 1
ATOM 955 C CA . GLU A 1 153 ? -26.959 -5.140 8.591 1.00 35.18 343 GLU A CA 1
ATOM 956 C C . GLU A 1 153 ? -27.065 -6.654 8.540 1.00 37.24 343 GLU A C 1
ATOM 957 O O . GLU A 1 153 ? -28.158 -7.196 8.433 1.00 38.88 343 GLU A O 1
ATOM 963 N N . GLY A 1 154 ? -25.945 -7.360 8.554 1.00 38.29 344 GLY A N 1
ATOM 964 C CA . GLY A 1 154 ? -26.005 -8.806 8.370 1.00 36.50 344 GLY A CA 1
ATOM 965 C C . GLY A 1 154 ? -26.211 -9.375 6.978 1.00 35.84 344 GLY A C 1
ATOM 966 O O . GLY A 1 154 ? -26.303 -10.592 6.844 1.00 43.98 344 GLY A O 1
ATOM 967 N N . GLN A 1 155 ? -26.238 -8.552 5.935 1.00 32.67 345 GLN A N 1
ATOM 968 C CA . GLN A 1 155 ? -26.332 -9.071 4.569 1.00 34.70 345 GLN A CA 1
ATOM 969 C C . GLN A 1 155 ? -25.039 -9.697 4.044 1.00 32.81 345 GLN A C 1
ATOM 970 O O . GLN A 1 155 ? -25.079 -10.433 3.062 1.00 32.03 345 GLN A O 1
ATOM 976 N N . GLY A 1 156 ? -23.903 -9.382 4.672 1.00 30.62 346 GLY A N 1
ATOM 977 C CA . GLY A 1 156 ? -22.597 -9.947 4.312 1.00 28.39 346 GLY A CA 1
ATOM 978 C C . GLY A 1 156 ? -21.855 -10.477 5.543 1.00 28.48 346 GLY A C 1
ATOM 979 O O . GLY A 1 156 ? -22.213 -10.189 6.695 1.00 29.06 346 GLY A O 1
ATOM 980 N N . PHE A 1 157 ? -20.842 -11.285 5.286 1.00 24.86 347 PHE A N 1
ATOM 981 C CA . PHE A 1 157 ? -20.007 -11.817 6.310 1.00 23.98 347 PHE A CA 1
ATOM 982 C C . PHE A 1 157 ? -18.629 -11.833 5.703 1.00 23.96 347 PHE A C 1
ATOM 983 O O . PHE A 1 157 ? -18.409 -12.533 4.758 1.00 23.26 347 PHE A O 1
ATOM 991 N N . MET A 1 158 ? -17.724 -11.030 6.254 1.00 24.24 348 MET A N 1
ATOM 992 C CA . MET A 1 158 ? -16.334 -10.983 5.844 1.00 27.41 348 MET A CA 1
ATOM 993 C C . MET A 1 158 ? -15.542 -11.889 6.778 1.00 27.73 348 MET A C 1
ATOM 994 O O . MET A 1 158 ? -15.643 -11.756 8.022 1.00 24.26 348 MET A O 1
ATOM 999 N N . THR A 1 159 ? -14.756 -12.798 6.211 1.00 25.26 349 THR A N 1
ATOM 1000 C CA . THR A 1 159 ? -13.997 -13.696 7.039 1.00 25.63 349 THR A CA 1
ATOM 1001 C C . THR A 1 159 ? -12.749 -13.021 7.590 1.00 26.22 349 THR A C 1
ATOM 1002 O O . THR A 1 159 ? -12.145 -12.134 6.974 1.00 24.48 349 THR A O 1
ATOM 1006 N N . ARG A 1 160 ? -12.383 -13.498 8.767 1.00 26.85 350 ARG A N 1
ATOM 1007 C CA . ARG A 1 160 ? -11.170 -13.122 9.439 1.00 29.69 350 ARG A CA 1
ATOM 1008 C C . ARG A 1 160 ? -9.902 -13.408 8.656 1.00 28.56 350 ARG A C 1
ATOM 1009 O O . ARG A 1 160 ? -8.986 -12.599 8.694 1.00 26.85 350 ARG A O 1
ATOM 1017 N N . GLU A 1 161 ? -9.838 -14.557 7.989 1.00 28.44 351 GLU A N 1
ATOM 1018 C CA . GLU A 1 161 ? -8.658 -14.872 7.182 1.00 31.72 351 GLU A CA 1
ATOM 1019 C C . GLU A 1 161 ? -8.523 -13.877 6.055 1.00 27.97 351 GLU A C 1
ATOM 1020 O O . GLU A 1 161 ? -7.453 -13.376 5.862 1.00 29.14 351 GLU A O 1
ATOM 1026 N N . PHE A 1 162 ? -9.615 -13.528 5.373 1.00 28.07 352 PHE A N 1
ATOM 1027 C CA . PHE A 1 162 ? -9.552 -12.520 4.305 1.00 27.14 352 PHE A CA 1
ATOM 1028 C C . PHE A 1 162 ? -9.005 -11.199 4.817 1.00 26.83 352 PHE A C 1
ATOM 1029 O O . PHE A 1 162 ? -8.135 -10.565 4.171 1.00 26.67 352 PHE A O 1
ATOM 1037 N N . LEU A 1 163 ? -9.504 -10.773 5.980 1.00 26.77 353 LEU A N 1
ATOM 1038 C CA . LEU A 1 163 ? -9.089 -9.487 6.544 1.00 25.97 353 LEU A CA 1
ATOM 1039 C C . LEU A 1 163 ? -7.619 -9.507 6.920 1.00 25.95 353 LEU A C 1
ATOM 1040 O O . LEU A 1 163 ? -6.917 -8.493 6.831 1.00 24.92 353 LEU A O 1
ATOM 1045 N N . LYS A 1 164 ? -7.149 -10.682 7.310 1.00 28.70 354 LYS A N 1
ATOM 1046 C CA . LYS A 1 164 ? -5.763 -10.874 7.731 1.00 33.40 354 LYS A CA 1
ATOM 1047 C C . LYS A 1 164 ? -4.791 -10.846 6.546 1.00 34.49 354 LYS A C 1
ATOM 1048 O O . LYS A 1 164 ? -3.617 -10.536 6.730 1.00 33.09 354 LYS A O 1
ATOM 1054 N N . SER A 1 165 ? -5.297 -11.162 5.342 1.00 34.42 355 SER A N 1
ATOM 1055 C CA . SER A 1 165 ? -4.513 -11.175 4.115 1.00 32.87 355 SER A CA 1
ATOM 1056 C C . SER A 1 165 ? -4.305 -9.787 3.508 1.00 33.94 355 SER A C 1
ATOM 1057 O O . SER A 1 165 ? -3.528 -9.642 2.573 1.00 36.28 355 SER A O 1
ATOM 1060 N N . LEU A 1 166 ? -4.981 -8.767 4.022 1.00 31.27 356 LEU A N 1
ATOM 1061 C CA . LEU A 1 166 ? -4.777 -7.422 3.518 1.00 29.31 356 LEU A CA 1
ATOM 1062 C C . LEU A 1 166 ? -3.362 -6.913 3.769 1.00 28.39 356 LEU A C 1
ATOM 1063 O O . LEU A 1 166 ? -2.707 -7.283 4.735 1.00 28.64 356 LEU A O 1
ATOM 1068 N N . ARG A 1 167 ? -2.889 -6.050 2.888 1.00 31.89 357 ARG A N 1
ATOM 1069 C CA . ARG A 1 167 ? -1.537 -5.489 3.032 1.00 34.84 357 ARG A CA 1
ATOM 1070 C C . ARG A 1 167 ? -1.371 -4.651 4.317 1.00 35.96 357 ARG A C 1
ATOM 1071 O O . ARG A 1 167 ? -2.314 -4.106 4.869 1.00 34.77 357 ARG A O 1
ATOM 1079 N N . LYS A 1 168 ? -0.145 -4.592 4.797 1.00 38.26 358 LYS A N 1
ATOM 1080 C CA . LYS A 1 168 ? 0.152 -3.959 6.053 1.00 35.90 358 LYS A CA 1
ATOM 1081 C C . LYS A 1 168 ? 0.048 -2.447 5.886 1.00 34.98 358 LYS A C 1
ATOM 1082 O O . LYS A 1 168 ? 0.369 -1.948 4.815 1.00 35.89 358 LYS A O 1
ATOM 1088 N N . PRO A 1 169 ? -0.448 -1.706 6.890 1.00 31.99 359 PRO A N 1
ATOM 1089 C CA . PRO A 1 169 ? -0.807 -2.222 8.211 1.00 31.04 359 PRO A CA 1
ATOM 1090 C C . PRO A 1 169 ? -2.237 -2.797 8.387 1.00 30.72 359 PRO A C 1
ATOM 1091 O O . PRO A 1 169 ? -2.611 -3.217 9.488 1.00 32.58 359 PRO A O 1
ATOM 1095 N N . PHE A 1 170 ? -3.006 -2.871 7.314 1.00 31.93 360 PHE A N 1
ATOM 1096 C CA . PHE A 1 170 ? -4.417 -3.216 7.408 1.00 32.05 360 PHE A CA 1
ATOM 1097 C C . PHE A 1 170 ? -4.608 -4.645 7.913 1.00 33.59 360 PHE A C 1
ATOM 1098 O O . PHE A 1 170 ? -5.333 -4.881 8.890 1.00 28.73 360 PHE A O 1
ATOM 1106 N N . GLY A 1 171 ? -3.859 -5.565 7.315 1.00 32.79 361 GLY A N 1
ATOM 1107 C CA . GLY A 1 171 ? -3.930 -6.975 7.654 1.00 32.44 361 GLY A CA 1
ATOM 1108 C C . GLY A 1 171 ? -3.675 -7.343 9.094 1.00 32.77 361 GLY A C 1
ATOM 1109 O O . GLY A 1 171 ? -4.123 -8.380 9.531 1.00 34.86 361 GLY A O 1
ATOM 1110 N N . ASP A 1 172 ? -2.947 -6.511 9.822 1.00 32.32 362 ASP A N 1
ATOM 1111 C CA . ASP A 1 172 ? -2.675 -6.741 11.229 1.00 33.17 362 ASP A CA 1
ATOM 1112 C C . ASP A 1 172 ? -3.725 -6.105 12.125 1.00 30.28 362 ASP A C 1
ATOM 1113 O O . ASP A 1 172 ? -3.869 -6.483 13.256 1.00 27.81 362 ASP A O 1
ATOM 1118 N N . PHE A 1 173 ? -4.506 -5.188 11.581 1.00 29.27 363 PHE A N 1
ATOM 1119 C CA . PHE A 1 173 ? -5.333 -4.333 12.390 1.00 28.31 363 PHE A CA 1
ATOM 1120 C C . PHE A 1 173 ? -6.487 -5.060 13.017 1.00 27.36 363 PHE A C 1
ATOM 1121 O O . PHE A 1 173 ? -6.757 -4.872 14.194 1.00 25.05 363 PHE A O 1
ATOM 1129 N N . MET A 1 174 ? -7.166 -5.893 12.247 1.00 27.53 364 MET A N 1
ATOM 1130 C CA . MET A 1 174 ? -8.424 -6.427 12.732 1.00 27.57 364 MET A CA 1
ATOM 1131 C C . MET A 1 174 ? -8.208 -7.581 13.677 1.00 30.09 364 MET A C 1
ATOM 1132 O O . MET A 1 174 ? -9.046 -7.822 14.525 1.00 31.20 364 MET A O 1
ATOM 1137 N N . GLU A 1 175 ? -7.055 -8.245 13.584 1.00 33.61 365 GLU A N 1
ATOM 1138 C CA . GLU A 1 175 ? -6.781 -9.437 14.388 1.00 34.29 365 GLU A CA 1
ATOM 1139 C C . GLU A 1 175 ? -7.040 -9.291 15.881 1.00 29.80 365 GLU A C 1
ATOM 1140 O O . GLU A 1 175 ? -7.815 -10.046 16.449 1.00 32.52 365 GLU A O 1
ATOM 1146 N N . PRO A 1 176 ? -6.386 -8.322 16.517 1.00 28.21 366 PRO A N 1
ATOM 1147 C CA . PRO A 1 176 ? -6.718 -8.000 17.904 1.00 25.29 366 PRO A CA 1
ATOM 1148 C C . PRO A 1 176 ? -8.176 -7.546 18.144 1.00 25.55 366 PRO A C 1
ATOM 1149 O O . PRO A 1 176 ? -8.660 -7.658 19.265 1.00 26.03 366 PRO A O 1
ATOM 1153 N N . LYS A 1 177 ? -8.866 -7.030 17.123 1.00 23.89 367 LYS A N 1
ATOM 1154 C CA . LYS A 1 177 ? -10.302 -6.726 17.288 1.00 23.63 367 LYS A CA 1
ATOM 1155 C C . LYS A 1 177 ? -11.068 -8.057 17.457 1.00 20.78 367 LYS A C 1
ATOM 1156 O O . LYS A 1 177 ? -11.892 -8.211 18.357 1.00 17.37 367 LYS A O 1
ATOM 1162 N N . PHE A 1 178 ? -10.717 -9.043 16.653 1.00 20.89 368 PHE A N 1
ATOM 1163 C CA . PHE A 1 178 ? -11.357 -10.359 16.762 1.00 23.20 368 PHE A CA 1
ATOM 1164 C C . PHE A 1 178 ? -11.047 -11.036 18.098 1.00 24.50 368 PHE A C 1
ATOM 1165 O O . PHE A 1 178 ? -11.896 -11.696 18.682 1.00 23.07 368 PHE A O 1
ATOM 1173 N N . GLU A 1 179 ? -9.816 -10.858 18.550 1.00 26.03 369 GLU A N 1
ATOM 1174 C CA . GLU A 1 179 ? -9.378 -11.376 19.819 1.00 29.33 369 GLU A CA 1
ATOM 1175 C C . GLU A 1 179 ? -10.169 -10.788 20.973 1.00 26.91 369 GLU A C 1
ATOM 1176 O O . GLU A 1 179 ? -10.661 -11.502 21.846 1.00 29.61 369 GLU A O 1
ATOM 1182 N N . PHE A 1 180 ? -10.233 -9.472 21.010 1.00 23.84 370 PHE A N 1
ATOM 1183 C CA . PHE A 1 180 ? -11.099 -8.778 21.956 1.00 24.26 370 PHE A CA 1
ATOM 1184 C C . PHE A 1 180 ? -12.549 -9.296 21.873 1.00 22.91 370 PHE A C 1
ATOM 1185 O O . PHE A 1 180 ? -13.181 -9.550 22.884 1.00 21.95 370 PHE A O 1
ATOM 1193 N N . ALA A 1 181 ? -13.068 -9.424 20.657 1.00 23.17 371 ALA A N 1
ATOM 1194 C CA . ALA A 1 181 ? -14.497 -9.786 20.462 1.00 24.20 371 ALA A CA 1
ATOM 1195 C C . ALA A 1 181 ? -14.759 -11.168 20.996 1.00 24.73 371 ALA A C 1
ATOM 1196 O O . ALA A 1 181 ? -15.765 -11.382 21.690 1.00 23.81 371 ALA A O 1
ATOM 1198 N N . VAL A 1 182 ? -13.828 -12.084 20.719 1.00 26.00 372 VAL A N 1
ATOM 1199 C CA . VAL A 1 182 ? -14.013 -13.493 21.108 1.00 26.56 372 VAL A CA 1
ATOM 1200 C C . VAL A 1 182 ? -14.031 -13.564 22.643 1.00 26.40 372 VAL A C 1
ATOM 1201 O O . VAL A 1 182 ? -14.873 -14.254 23.206 1.00 25.92 372 VAL A O 1
ATOM 1205 N N . LYS A 1 183 ? -13.131 -12.851 23.313 1.00 24.97 373 LYS A N 1
ATOM 1206 C CA . LYS A 1 183 ? -13.142 -12.850 24.784 1.00 25.16 373 LYS A CA 1
ATOM 1207 C C . LYS A 1 183 ? -14.355 -12.107 25.357 1.00 22.65 373 LYS A C 1
ATOM 1208 O O . LYS A 1 183 ? -14.905 -12.525 26.367 1.00 21.33 373 LYS A O 1
ATOM 1214 N N . PHE A 1 184 ? -14.757 -11.005 24.713 1.00 21.13 374 PHE A N 1
ATOM 1215 C CA . PHE A 1 184 ? -15.889 -10.204 25.191 1.00 20.15 374 PHE A CA 1
ATOM 1216 C C . PHE A 1 184 ? -17.147 -11.033 25.058 1.00 18.57 374 PHE A C 1
ATOM 1217 O O . PHE A 1 184 ? -17.938 -11.123 25.981 1.00 19.03 374 PHE A O 1
ATOM 1225 N N . ASN A 1 185 ? -17.297 -11.678 23.924 1.00 17.50 375 ASN A N 1
ATOM 1226 C CA . ASN A 1 185 ? -18.455 -12.568 23.692 1.00 18.68 375 ASN A CA 1
ATOM 1227 C C . ASN A 1 185 ? -18.536 -13.772 24.581 1.00 18.91 375 ASN A C 1
ATOM 1228 O O . ASN A 1 185 ? -19.642 -14.239 24.879 1.00 19.29 375 ASN A O 1
ATOM 1233 N N . ALA A 1 186 ? -17.385 -14.307 24.987 1.00 21.31 376 ALA A N 1
ATOM 1234 C CA . ALA A 1 186 ? -17.335 -15.391 25.992 1.00 21.68 376 ALA A CA 1
ATOM 1235 C C . ALA A 1 186 ? -18.002 -14.986 27.320 1.00 21.98 376 ALA A C 1
ATOM 1236 O O . ALA A 1 186 ? -18.477 -15.841 28.061 1.00 24.19 376 ALA A O 1
ATOM 1238 N N . LEU A 1 187 ? -18.091 -13.698 27.614 1.00 21.47 377 LEU A N 1
ATOM 1239 C CA . LEU A 1 187 ? -18.816 -13.246 28.829 1.00 23.38 377 LEU A CA 1
ATOM 1240 C C . LEU A 1 187 ? -20.332 -13.404 28.714 1.00 23.84 377 LEU A C 1
ATOM 1241 O O . LEU A 1 187 ? -21.040 -13.394 29.725 1.00 24.79 377 LEU A O 1
ATOM 1246 N N . GLU A 1 188 ? -20.834 -13.548 27.498 1.00 23.32 378 GLU A N 1
ATOM 1247 C CA . GLU A 1 188 ? -22.244 -13.914 27.278 1.00 26.07 378 GLU A CA 1
ATOM 1248 C C . GLU A 1 188 ? -23.159 -12.810 27.705 1.00 22.41 378 GLU A C 1
ATOM 1249 O O . GLU A 1 188 ? -24.234 -13.075 28.173 1.00 24.26 378 GLU A O 1
ATOM 1255 N N . LEU A 1 189 ? -22.740 -11.569 27.583 1.00 20.44 379 LEU A N 1
ATOM 1256 C CA . LEU A 1 189 ? -23.663 -10.496 27.844 1.00 20.22 379 LEU A CA 1
ATOM 1257 C C . LEU A 1 189 ? -24.884 -10.540 26.895 1.00 19.33 379 LEU A C 1
ATOM 1258 O O . LEU A 1 189 ? -24.769 -10.875 25.726 1.00 19.17 379 LEU A O 1
ATOM 1263 N N . ASP A 1 190 ? -26.024 -10.136 27.383 1.00 18.50 380 ASP A N 1
ATOM 1264 C CA . ASP A 1 190 ? -27.152 -9.946 26.496 1.00 20.88 380 ASP A CA 1
ATOM 1265 C C . ASP A 1 190 ? -27.408 -8.449 26.311 1.00 18.66 380 ASP A C 1
ATOM 1266 O O . ASP A 1 190 ? -26.651 -7.595 26.799 1.00 17.02 380 ASP A O 1
ATOM 1271 N N . ASP A 1 191 ? -28.464 -8.164 25.571 1.00 18.57 381 ASP A N 1
ATOM 1272 C CA . ASP A 1 191 ? -28.789 -6.810 25.145 1.00 19.48 381 ASP A CA 1
ATOM 1273 C C . ASP A 1 191 ? -29.167 -5.955 26.352 1.00 19.30 381 ASP A C 1
ATOM 1274 O O . ASP A 1 191 ? -28.799 -4.787 26.391 1.00 18.24 381 ASP A O 1
ATOM 1279 N N . SER A 1 192 ? -29.901 -6.528 27.311 1.00 17.86 382 SER A N 1
ATOM 1280 C CA . SER A 1 192 ? -30.098 -5.858 28.583 1.00 17.99 382 SER A CA 1
ATOM 1281 C C . SER A 1 192 ? -28.816 -5.421 29.243 1.00 17.52 382 SER A C 1
ATOM 1282 O O . SER A 1 192 ? -28.758 -4.327 29.741 1.00 16.04 382 SER A O 1
ATOM 1285 N N . ASP A 1 193 ? -27.819 -6.320 29.291 1.00 17.61 383 ASP A N 1
ATOM 1286 C CA . ASP A 1 193 ? -26.541 -6.016 29.899 1.00 17.17 383 ASP A CA 1
ATOM 1287 C C . ASP A 1 193 ? -25.869 -4.883 29.119 1.00 15.93 383 ASP A C 1
ATOM 1288 O O . ASP A 1 193 ? -25.451 -3.904 29.691 1.00 15.67 383 ASP A O 1
ATOM 1293 N N . LEU A 1 194 ? -25.735 -5.085 27.816 1.00 16.56 384 LEU A N 1
ATOM 1294 C CA . LEU A 1 194 ? -25.081 -4.154 26.881 1.00 16.57 384 LEU A CA 1
ATOM 1295 C C . LEU A 1 194 ? -25.644 -2.754 26.875 1.00 15.70 384 LEU A C 1
ATOM 1296 O O . LEU A 1 194 ? -24.908 -1.783 26.729 1.00 15.26 384 LEU A O 1
ATOM 1301 N N . ALA A 1 195 ? -26.956 -2.622 26.986 1.00 15.38 385 ALA A N 1
ATOM 1302 C CA . ALA A 1 195 ? -27.573 -1.300 27.034 1.00 15.69 385 ALA A CA 1
ATOM 1303 C C . ALA A 1 195 ? -26.985 -0.410 28.176 1.00 16.46 385 ALA A C 1
ATOM 1304 O O . ALA A 1 195 ? -26.737 0.800 28.000 1.00 15.17 385 ALA A O 1
ATOM 1306 N N . ILE A 1 196 ? -26.748 -1.022 29.337 1.00 16.62 386 ILE A N 1
ATOM 1307 C CA . ILE A 1 196 ? -26.261 -0.261 30.488 1.00 16.09 386 ILE A CA 1
ATOM 1308 C C . ILE A 1 196 ? -24.755 -0.035 30.384 1.00 15.64 386 ILE A C 1
ATOM 1309 O O . ILE A 1 196 ? -24.278 1.046 30.682 1.00 15.92 386 ILE A O 1
ATOM 1314 N N . PHE A 1 197 ? -24.027 -1.062 29.936 1.00 15.21 387 PHE A N 1
ATOM 1315 C CA . PHE A 1 197 ? -22.610 -0.980 29.625 1.00 14.70 387 PHE A CA 1
ATOM 1316 C C . PHE A 1 197 ? -22.298 0.170 28.691 1.00 15.38 387 PHE A C 1
ATOM 1317 O O . PHE A 1 197 ? -21.369 0.966 28.938 1.00 14.92 387 PHE A O 1
ATOM 1325 N N . ILE A 1 198 ? -23.128 0.300 27.661 1.00 14.51 388 ILE A N 1
ATOM 1326 C CA . ILE A 1 198 ? -23.023 1.378 26.740 1.00 15.76 388 ILE A CA 1
ATOM 1327 C C . ILE A 1 198 ? -23.335 2.721 27.360 1.00 15.66 388 ILE A C 1
ATOM 1328 O O . ILE A 1 198 ? -22.596 3.682 27.134 1.00 15.43 388 ILE A O 1
ATOM 1333 N N . ALA A 1 199 ? -24.393 2.793 28.162 1.00 16.23 389 ALA A N 1
ATOM 1334 C CA . ALA A 1 199 ? -24.746 4.060 28.837 1.00 16.39 389 ALA A CA 1
ATOM 1335 C C . ALA A 1 199 ? -23.568 4.553 29.697 1.00 17.51 389 ALA A C 1
ATOM 1336 O O . ALA A 1 199 ? -23.195 5.738 29.645 1.00 16.50 389 ALA A O 1
ATOM 1338 N N . VAL A 1 200 ? -22.992 3.614 30.463 1.00 18.26 390 VAL A N 1
ATOM 1339 C CA . VAL A 1 200 ? -21.862 3.916 31.341 1.00 17.78 390 VAL A CA 1
ATOM 1340 C C . VAL A 1 200 ? -20.704 4.586 30.590 1.00 16.56 390 VAL A C 1
ATOM 1341 O O . VAL A 1 200 ? -20.182 5.628 31.012 1.00 15.96 390 VAL A O 1
ATOM 1345 N N . ILE A 1 201 ? -20.330 3.979 29.474 1.00 16.53 391 ILE A N 1
ATOM 1346 C CA . ILE A 1 201 ? -19.275 4.497 28.611 1.00 16.17 391 ILE A CA 1
ATOM 1347 C C . ILE A 1 201 ? -19.547 5.882 28.099 1.00 15.48 391 ILE A C 1
ATOM 1348 O O . ILE A 1 201 ? -18.650 6.701 28.076 1.00 15.76 391 ILE A O 1
ATOM 1353 N N . ILE A 1 202 ? -20.768 6.141 27.639 1.00 15.76 392 ILE A N 1
ATOM 1354 C CA . ILE A 1 202 ? -21.109 7.487 27.155 1.00 16.37 392 ILE A CA 1
ATOM 1355 C C . ILE A 1 202 ? -20.977 8.559 28.272 1.00 15.71 392 ILE A C 1
ATOM 1356 O O . ILE A 1 202 ? -20.569 9.719 27.971 1.00 17.05 392 ILE A O 1
ATOM 1361 N N . LEU A 1 203 ? -21.322 8.202 29.509 1.00 13.86 393 LEU A N 1
ATOM 1362 C CA . LEU A 1 203 ? -21.273 9.136 30.618 1.00 14.43 393 LEU A CA 1
ATOM 1363 C C . LEU A 1 203 ? -19.884 9.107 31.300 1.00 15.53 393 LEU A C 1
ATOM 1364 O O . LEU A 1 203 ? -19.773 9.030 32.514 1.00 14.91 393 LEU A O 1
ATOM 1369 N N . SER A 1 204 ? -18.834 9.177 30.492 1.00 17.06 394 SER A N 1
ATOM 1370 C CA . SER A 1 204 ? -17.460 9.225 31.007 1.00 18.38 394 SER A CA 1
ATOM 1371 C C . SER A 1 204 ? -17.046 10.671 31.291 1.00 19.71 394 SER A C 1
ATOM 1372 O O . SER A 1 204 ? -16.803 11.474 30.370 1.00 19.13 394 SER A O 1
ATOM 1375 N N . GLY A 1 205 ? -16.928 10.986 32.579 1.00 19.37 395 GLY A N 1
ATOM 1376 C CA . GLY A 1 205 ? -16.470 12.287 33.019 1.00 21.49 395 GLY A CA 1
ATOM 1377 C C . GLY A 1 205 ? -15.059 12.770 32.688 1.00 21.55 395 GLY A C 1
ATOM 1378 O O . GLY A 1 205 ? -14.712 13.917 32.981 1.00 21.60 395 GLY A O 1
ATOM 1379 N N . ASP A 1 206 ? -14.255 11.940 32.035 1.00 22.16 396 ASP A N 1
ATOM 1380 C CA . ASP A 1 206 ? -12.854 12.258 31.825 1.00 20.99 396 ASP A CA 1
ATOM 1381 C C . ASP A 1 206 ? -12.554 12.581 30.358 1.00 19.55 396 ASP A C 1
ATOM 1382 O O . ASP A 1 206 ? -11.401 12.769 29.969 1.00 18.15 396 ASP A O 1
ATOM 1387 N N . ARG A 1 207 ? -13.585 12.738 29.542 1.00 19.06 397 ARG A N 1
ATOM 1388 C CA . ARG A 1 207 ? -13.337 13.135 28.149 1.00 18.08 397 ARG A CA 1
ATOM 1389 C C . ARG A 1 207 ? -12.688 14.523 28.140 1.00 17.76 397 ARG A C 1
ATOM 1390 O O . ARG A 1 207 ? -12.955 15.353 29.027 1.00 16.93 397 ARG A O 1
ATOM 1398 N N . PRO A 1 208 ? -11.836 14.796 27.143 1.00 18.30 398 PRO A N 1
ATOM 1399 C CA . PRO A 1 208 ? -11.171 16.083 27.106 1.00 18.29 398 PRO A CA 1
ATOM 1400 C C . PRO A 1 208 ? -12.112 17.237 26.882 1.00 18.54 398 PRO A C 1
ATOM 1401 O O . PRO A 1 208 ? -12.979 17.177 26.016 1.00 20.20 398 PRO A O 1
ATOM 1405 N N . GLY A 1 209 ? -11.967 18.258 27.708 1.00 18.82 399 GLY A N 1
ATOM 1406 C CA . GLY A 1 209 ? -12.642 19.536 27.530 1.00 18.54 399 GLY A CA 1
ATOM 1407 C C . GLY A 1 209 ? -14.086 19.593 27.951 1.00 18.32 399 GLY A C 1
ATOM 1408 O O . GLY A 1 209 ? -14.823 20.470 27.500 1.00 17.55 399 GLY A O 1
ATOM 1409 N N . LEU A 1 210 ? -14.489 18.650 28.796 1.00 19.33 400 LEU A N 1
ATOM 1410 C CA . LEU A 1 210 ? -15.785 18.709 29.466 1.00 18.39 400 LEU A CA 1
ATOM 1411 C C . LEU A 1 210 ? -15.766 19.900 30.431 1.00 18.59 400 LEU A C 1
ATOM 1412 O O . LEU A 1 210 ? -14.838 20.046 31.241 1.00 16.38 400 LEU A O 1
ATOM 1417 N N . LEU A 1 211 ? -16.784 20.752 30.317 1.00 18.88 401 LEU A N 1
ATOM 1418 C CA . LEU A 1 211 ? -16.919 21.968 31.157 1.00 20.27 401 LEU A CA 1
ATOM 1419 C C . LEU A 1 211 ? -17.532 21.719 32.550 1.00 19.48 401 LEU A C 1
ATOM 1420 O O . LEU A 1 211 ? -17.170 22.381 33.500 1.00 17.79 401 LEU A O 1
ATOM 1425 N N . ASN A 1 212 ? -18.460 20.790 32.677 1.00 19.77 402 ASN A N 1
ATOM 1426 C CA . ASN A 1 212 ? -19.008 20.481 33.987 1.00 19.70 402 ASN A CA 1
ATOM 1427 C C . ASN A 1 212 ? -19.102 18.969 34.222 1.00 19.50 402 ASN A C 1
ATOM 1428 O O . ASN A 1 212 ? -20.106 18.257 33.874 1.00 20.42 402 ASN A O 1
ATOM 1433 N N . VAL A 1 213 ? -18.049 18.482 34.861 1.00 18.08 403 VAL A N 1
ATOM 1434 C CA . VAL A 1 213 ? -17.811 17.047 35.001 1.00 18.96 403 VAL A CA 1
ATOM 1435 C C . VAL A 1 213 ? -18.692 16.427 36.059 1.00 19.26 403 VAL A C 1
ATOM 1436 O O . VAL A 1 213 ? -19.178 15.335 35.838 1.00 18.77 403 VAL A O 1
ATOM 1440 N N . LYS A 1 214 ? -18.922 17.118 37.187 1.00 19.54 404 LYS A N 1
ATOM 1441 C CA . LYS A 1 214 ? -19.648 16.508 38.275 1.00 20.94 404 LYS A CA 1
ATOM 1442 C C . LYS A 1 214 ? -21.056 15.957 37.918 1.00 19.20 404 LYS A C 1
ATOM 1443 O O . LYS A 1 214 ? -21.373 14.852 38.318 1.00 18.53 404 LYS A O 1
ATOM 1449 N N . PRO A 1 215 ? -21.901 16.733 37.227 1.00 17.13 405 PRO A N 1
ATOM 1450 C CA . PRO A 1 215 ? -23.210 16.124 36.897 1.00 17.48 405 PRO A CA 1
ATOM 1451 C C . PRO A 1 215 ? -23.088 14.930 35.963 1.00 17.52 405 PRO A C 1
ATOM 1452 O O . PRO A 1 215 ? -23.960 14.108 35.941 1.00 18.64 405 PRO A O 1
ATOM 1456 N N . ILE A 1 216 ? -21.996 14.844 35.229 1.00 17.62 406 ILE A N 1
ATOM 1457 C CA . ILE A 1 216 ? -21.747 13.717 34.393 1.00 19.89 406 ILE A CA 1
ATOM 1458 C C . ILE A 1 216 ? -21.463 12.493 35.231 1.00 21.05 406 ILE A C 1
ATOM 1459 O O . ILE A 1 216 ? -22.128 11.459 35.051 1.00 20.86 406 ILE A O 1
ATOM 1464 N N . GLU A 1 217 ? -20.535 12.644 36.153 1.00 24.50 407 GLU A N 1
ATOM 1465 C CA . GLU A 1 217 ? -20.179 11.588 37.102 1.00 27.15 407 GLU A CA 1
ATOM 1466 C C . GLU A 1 217 ? -21.357 11.114 37.948 1.00 23.54 407 GLU A C 1
ATOM 1467 O O . GLU A 1 217 ? -21.413 9.960 38.247 1.00 25.39 407 GLU A O 1
ATOM 1473 N N . ASP A 1 218 ? -22.248 12.011 38.352 1.00 22.61 408 ASP A N 1
ATOM 1474 C CA . ASP A 1 218 ? -23.426 11.638 39.165 1.00 23.66 408 ASP A CA 1
ATOM 1475 C C . ASP A 1 218 ? -24.327 10.715 38.358 1.00 22.78 408 ASP A C 1
ATOM 1476 O O . ASP A 1 218 ? -24.822 9.706 38.887 1.00 21.93 408 ASP A O 1
ATOM 1481 N N . ILE A 1 219 ? -24.526 11.054 37.079 1.00 20.14 409 ILE A N 1
ATOM 1482 C CA . ILE A 1 219 ? -25.266 10.156 36.195 1.00 19.54 409 ILE A CA 1
ATOM 1483 C C . ILE A 1 219 ? -24.549 8.793 36.065 1.00 18.93 409 ILE A C 1
ATOM 1484 O O . ILE A 1 219 ? -25.143 7.730 36.304 1.00 16.71 409 ILE A O 1
ATOM 1489 N N . GLN A 1 220 ? -23.274 8.848 35.748 1.00 19.05 410 GLN A N 1
ATOM 1490 C CA . GLN A 1 220 ? -22.473 7.628 35.631 1.00 19.82 410 GLN A CA 1
ATOM 1491 C C . GLN A 1 220 ? -22.478 6.736 36.868 1.00 19.36 410 GLN A C 1
ATOM 1492 O O . GLN A 1 220 ? -22.658 5.502 36.761 1.00 17.05 410 GLN A O 1
ATOM 1498 N N . ASP A 1 221 ? -22.294 7.349 38.030 1.00 19.93 411 ASP A N 1
ATOM 1499 C CA . ASP A 1 221 ? -22.351 6.600 39.308 1.00 20.95 411 ASP A CA 1
ATOM 1500 C C . ASP A 1 221 ? -23.631 5.772 39.479 1.00 19.38 411 ASP A C 1
ATOM 1501 O O . ASP A 1 221 ? -23.603 4.606 39.766 1.00 19.35 411 ASP A O 1
ATOM 1506 N N . ASN A 1 222 ? -24.757 6.382 39.220 1.00 19.46 412 ASN A N 1
ATOM 1507 C CA . ASN A 1 222 ? -26.014 5.682 39.235 1.00 19.23 412 ASN A CA 1
ATOM 1508 C C . ASN A 1 222 ? -26.119 4.586 38.162 1.00 18.73 412 ASN A C 1
ATOM 1509 O O . ASN A 1 222 ? -26.526 3.442 38.457 1.00 18.32 412 ASN A O 1
ATOM 1514 N N . LEU A 1 223 ? -25.691 4.886 36.928 1.00 16.70 413 LEU A N 1
ATOM 1515 C CA . LEU A 1 223 ? -25.646 3.858 35.873 1.00 16.61 413 LEU A CA 1
ATOM 1516 C C . LEU A 1 223 ? -24.794 2.641 36.275 1.00 16.94 413 LEU A C 1
ATOM 1517 O O . LEU A 1 223 ? -25.154 1.484 36.032 1.00 16.25 413 LEU A O 1
ATOM 1522 N N . LEU A 1 224 ? -23.632 2.929 36.865 1.00 17.09 414 LEU A N 1
ATOM 1523 C CA . LEU A 1 224 ? -22.744 1.909 37.329 1.00 17.13 414 LEU A CA 1
ATOM 1524 C C . LEU A 1 224 ? -23.382 1.026 38.399 1.00 16.55 414 LEU A C 1
ATOM 1525 O O . LEU A 1 224 ? -23.137 -0.167 38.456 1.00 13.84 414 LEU A O 1
ATOM 1530 N N . GLN A 1 225 ? -24.164 1.629 39.272 1.00 17.97 415 GLN A N 1
ATOM 1531 C CA . GLN A 1 225 ? -24.942 0.846 40.236 1.00 20.58 415 GLN A CA 1
ATOM 1532 C C . GLN A 1 225 ? -26.033 -0.017 39.550 1.00 20.16 415 GLN A C 1
ATOM 1533 O O . GLN A 1 225 ? -26.221 -1.142 39.929 1.00 19.66 415 GLN A O 1
ATOM 1539 N N . ALA A 1 226 ? -26.710 0.528 38.533 1.00 18.09 416 ALA A N 1
ATOM 1540 C CA . ALA A 1 226 ? -27.664 -0.215 37.770 1.00 17.17 416 ALA A CA 1
ATOM 1541 C C . ALA A 1 226 ? -26.925 -1.385 37.116 1.00 18.17 416 ALA A C 1
ATOM 1542 O O . ALA A 1 226 ? -27.434 -2.503 37.109 1.00 16.27 416 ALA A O 1
ATOM 1544 N N . LEU A 1 227 ? -25.715 -1.142 36.623 1.00 18.40 417 LEU A N 1
ATOM 1545 C CA . LEU A 1 227 ? -24.975 -2.199 35.959 1.00 19.45 417 LEU A CA 1
ATOM 1546 C C . LEU A 1 227 ? -24.575 -3.276 36.926 1.00 20.47 417 LEU A C 1
ATOM 1547 O O . LEU A 1 227 ? -24.648 -4.480 36.623 1.00 20.08 417 LEU A O 1
ATOM 1552 N N . GLU A 1 228 ? -24.136 -2.853 38.093 1.00 21.94 418 GLU A N 1
ATOM 1553 C CA . GLU A 1 228 ? -23.736 -3.839 39.126 1.00 23.34 418 GLU A CA 1
ATOM 1554 C C . GLU A 1 228 ? -24.897 -4.816 39.451 1.00 21.66 418 GLU A C 1
ATOM 1555 O O . GLU A 1 228 ? -24.710 -6.042 39.531 1.00 21.78 418 GLU A O 1
ATOM 1561 N N . LEU A 1 229 ? -26.084 -4.247 39.688 1.00 18.67 419 LEU A N 1
ATOM 1562 C CA . LEU A 1 229 ? -27.256 -5.042 40.063 1.00 18.18 419 LEU A CA 1
ATOM 1563 C C . LEU A 1 229 ? -27.701 -5.911 38.908 1.00 17.36 419 LEU A C 1
ATOM 1564 O O . LEU A 1 229 ? -27.981 -7.101 39.079 1.00 16.33 419 LEU A O 1
ATOM 1569 N N . GLN A 1 230 ? -27.716 -5.299 37.719 1.00 17.15 420 GLN A N 1
ATOM 1570 C CA . GLN A 1 230 ? -28.029 -6.011 36.502 1.00 17.26 420 GLN A CA 1
ATOM 1571 C C . GLN A 1 230 ? -27.165 -7.263 36.412 1.00 17.00 420 GLN A C 1
ATOM 1572 O O . GLN A 1 230 ? -27.683 -8.341 36.180 1.00 16.38 420 GLN A O 1
ATOM 1578 N N . LEU A 1 231 ? -25.855 -7.114 36.629 1.00 18.27 421 LEU A N 1
ATOM 1579 C CA . LEU A 1 231 ? -24.913 -8.253 36.496 1.00 18.30 421 LEU A CA 1
ATOM 1580 C C . LEU A 1 231 ? -25.075 -9.289 37.569 1.00 18.72 421 LEU A C 1
ATOM 1581 O O . LEU A 1 231 ? -24.976 -10.493 37.284 1.00 18.98 421 LEU A O 1
ATOM 1586 N N . LYS A 1 232 ? -25.387 -8.844 38.783 1.00 19.56 422 LYS A N 1
ATOM 1587 C CA . LYS A 1 232 ? -25.659 -9.774 39.884 1.00 22.37 422 LYS A CA 1
ATOM 1588 C C . LYS A 1 232 ? -26.925 -10.634 39.674 1.00 22.16 422 LYS A C 1
ATOM 1589 O O . LYS A 1 232 ? -26.902 -11.838 39.938 1.00 18.48 422 LYS A O 1
ATOM 1595 N N . LEU A 1 233 ? -28.021 -10.008 39.230 1.00 19.91 423 LEU A N 1
ATOM 1596 C CA . LEU A 1 233 ? -29.240 -10.758 38.989 1.00 18.82 423 LEU A CA 1
ATOM 1597 C C . LEU A 1 233 ? -29.163 -11.618 37.736 1.00 18.71 423 LEU A C 1
ATOM 1598 O O . LEU A 1 233 ? -29.565 -12.749 37.776 1.00 20.49 423 LEU A O 1
ATOM 1603 N N . ASN A 1 234 ? -28.631 -11.089 36.642 1.00 19.62 424 ASN A N 1
ATOM 1604 C CA . ASN A 1 234 ? -28.646 -11.758 35.355 1.00 19.11 424 ASN A CA 1
ATOM 1605 C C . ASN A 1 234 ? -27.541 -12.794 35.186 1.00 19.07 424 ASN A C 1
ATOM 1606 O O . ASN A 1 234 ? -27.710 -13.718 34.428 1.00 18.31 424 ASN A O 1
ATOM 1611 N N . HIS A 1 235 ? -26.423 -12.661 35.901 1.00 19.77 425 HIS A N 1
ATOM 1612 C CA . HIS A 1 235 ? -25.287 -13.591 35.756 1.00 20.56 425 HIS A CA 1
ATOM 1613 C C . HIS A 1 235 ? -24.835 -13.986 37.165 1.00 22.14 425 HIS A C 1
ATOM 1614 O O . HIS A 1 235 ? -23.726 -13.645 37.615 1.00 20.59 425 HIS A O 1
ATOM 1621 N N . PRO A 1 236 ? -25.701 -14.706 37.867 1.00 25.23 426 PRO A N 1
ATOM 1622 C CA . PRO A 1 236 ? -25.436 -14.978 39.277 1.00 28.06 426 PRO A CA 1
ATOM 1623 C C . PRO A 1 236 ? -24.212 -15.938 39.522 1.00 30.43 426 PRO A C 1
ATOM 1624 O O . PRO A 1 236 ? -23.655 -15.913 40.621 1.00 31.21 426 PRO A O 1
ATOM 1628 N N . GLU A 1 237 ? -23.794 -16.732 38.528 1.00 29.91 427 GLU A N 1
ATOM 1629 C CA . GLU A 1 237 ? -22.626 -17.600 38.699 1.00 33.79 427 GLU A CA 1
ATOM 1630 C C . GLU A 1 237 ? -21.364 -16.990 38.165 1.00 34.68 427 GLU A C 1
ATOM 1631 O O . GLU A 1 237 ? -20.339 -17.682 38.150 1.00 31.29 427 GLU A O 1
ATOM 1637 N N . SER A 1 238 ? -21.406 -15.721 37.738 1.00 32.66 428 SER A N 1
ATOM 1638 C CA . SER A 1 238 ? -20.278 -15.172 37.035 1.00 32.05 428 SER A CA 1
ATOM 1639 C C . SER A 1 238 ? -19.473 -14.264 37.964 1.00 32.47 428 SER A C 1
ATOM 1640 O O . SER A 1 238 ? -19.754 -13.061 38.145 1.00 31.86 428 SER A O 1
ATOM 1643 N N . SER A 1 239 ? -18.451 -14.882 38.540 1.00 31.32 429 SER A N 1
ATOM 1644 C CA . SER A 1 239 ? -17.487 -14.238 39.409 1.00 31.11 429 SER A CA 1
ATOM 1645 C C . SER A 1 239 ? -16.819 -13.037 38.768 1.00 27.55 429 SER A C 1
ATOM 1646 O O . SER A 1 239 ? -16.241 -13.147 37.689 1.00 22.74 429 SER A O 1
ATOM 1649 N N . GLN A 1 240 ? -16.928 -11.904 39.454 1.00 25.35 430 GLN A N 1
ATOM 1650 C CA . GLN A 1 240 ? -16.162 -10.729 39.127 1.00 28.23 430 GLN A CA 1
ATOM 1651 C C . GLN A 1 240 ? -16.569 -10.083 37.777 1.00 24.82 430 GLN A C 1
ATOM 1652 O O . GLN A 1 240 ? -15.794 -9.347 37.166 1.00 24.50 430 GLN A O 1
ATOM 1658 N N . LEU A 1 241 ? -17.775 -10.372 37.304 1.00 22.41 431 LEU A N 1
ATOM 1659 C CA . LEU A 1 241 ? -18.171 -9.907 35.986 1.00 21.25 431 LEU A CA 1
ATOM 1660 C C . LEU A 1 241 ? -18.109 -8.375 35.890 1.00 19.55 431 LEU A C 1
ATOM 1661 O O . LEU A 1 241 ? -17.653 -7.836 34.856 1.00 17.23 431 LEU A O 1
ATOM 1666 N N . PHE A 1 242 ? -18.556 -7.708 36.961 1.00 18.86 432 PHE A N 1
ATOM 1667 C CA . PHE A 1 242 ? -18.609 -6.249 37.003 1.00 19.55 432 PHE A CA 1
ATOM 1668 C C . PHE A 1 242 ? -17.200 -5.722 36.787 1.00 19.73 432 PHE A C 1
ATOM 1669 O O . PHE A 1 242 ? -17.008 -4.836 35.941 1.00 21.12 432 PHE A O 1
ATOM 1677 N N . ALA A 1 243 ? -16.219 -6.315 37.464 1.00 18.48 433 ALA A N 1
ATOM 1678 C CA . ALA A 1 243 ? -14.854 -5.837 37.350 1.00 20.24 433 ALA A CA 1
ATOM 1679 C C . ALA A 1 243 ? -14.302 -6.168 35.959 1.00 19.30 433 ALA A C 1
ATOM 1680 O O . ALA A 1 243 ? -13.587 -5.332 35.398 1.00 18.78 433 ALA A O 1
ATOM 1682 N N . 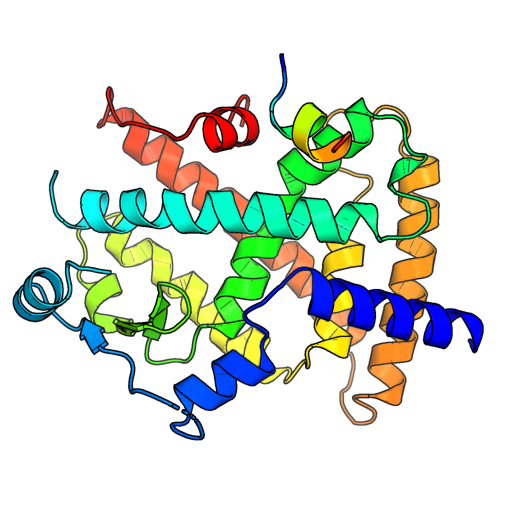LYS A 1 244 ? -14.665 -7.315 35.377 1.00 17.53 434 LYS A N 1
ATOM 1683 C CA . LYS A 1 244 ? -14.163 -7.635 34.011 1.00 17.97 434 LYS A CA 1
ATOM 1684 C C . LYS A 1 244 ? -14.665 -6.629 33.003 1.00 17.98 434 LYS A C 1
ATOM 1685 O O . LYS A 1 244 ? -13.952 -6.192 32.108 1.00 20.30 434 LYS A O 1
ATOM 1691 N N . LEU A 1 245 ? -15.928 -6.284 33.151 1.00 19.25 435 LEU A N 1
ATOM 1692 C CA . LEU A 1 245 ? -16.543 -5.272 32.340 1.00 18.07 435 LEU A CA 1
ATOM 1693 C C . LEU A 1 245 ? -15.885 -3.900 32.477 1.00 17.77 435 LEU A C 1
ATOM 1694 O O . LEU A 1 245 ? -15.596 -3.275 31.437 1.00 17.10 435 LEU A O 1
ATOM 1699 N N . LEU A 1 246 ? -15.583 -3.440 33.693 1.00 18.03 436 LEU A N 1
ATOM 1700 C CA . LEU A 1 246 ? -14.712 -2.203 33.832 1.00 21.09 436 LEU A CA 1
ATOM 1701 C C . LEU A 1 246 ? -13.436 -2.243 33.029 1.00 20.80 436 LEU A C 1
ATOM 1702 O O . LEU A 1 246 ? -13.081 -1.245 32.376 1.00 21.42 436 LEU A O 1
ATOM 1707 N N . GLN A 1 247 ? -12.765 -3.403 33.056 1.00 19.79 437 GLN A N 1
ATOM 1708 C CA . GLN A 1 247 ? -11.503 -3.596 32.313 1.00 18.37 437 GLN A CA 1
ATOM 1709 C C . GLN A 1 247 ? -11.736 -3.584 30.787 1.00 16.82 437 GLN A C 1
ATOM 1710 O O . GLN A 1 247 ? -10.949 -3.053 30.036 1.00 15.12 437 GLN A O 1
ATOM 1716 N N . LYS A 1 248 ? -12.862 -4.118 30.357 1.00 16.53 438 LYS A N 1
A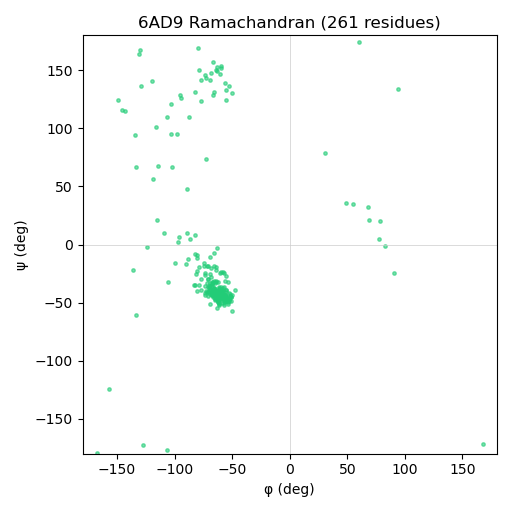TOM 1717 C CA . LYS A 1 248 ? -13.264 -4.045 28.950 1.00 17.45 438 LYS A CA 1
ATOM 1718 C C . LYS A 1 248 ? -13.475 -2.639 28.458 1.00 17.85 438 LYS A C 1
ATOM 1719 O O . LYS A 1 248 ? -13.162 -2.344 27.279 1.00 17.42 438 LYS A O 1
ATOM 1725 N N . MET A 1 249 ? -13.927 -1.758 29.342 1.00 18.33 439 MET A N 1
ATOM 1726 C CA . MET A 1 249 ? -14.047 -0.341 28.958 1.00 20.11 439 MET A CA 1
ATOM 1727 C C . MET A 1 249 ? -12.658 0.254 28.705 1.00 19.94 439 MET A C 1
ATOM 1728 O O . MET A 1 249 ? -12.464 1.091 27.820 1.00 20.98 439 MET A O 1
ATOM 1733 N N . THR A 1 250 ? -11.687 -0.160 29.499 1.00 19.68 440 THR A N 1
ATOM 1734 C CA . THR A 1 250 ? -10.290 0.299 29.308 1.00 19.08 440 THR A CA 1
ATOM 1735 C C . THR A 1 250 ? -9.736 -0.317 27.998 1.00 19.78 440 THR A C 1
ATOM 1736 O O . THR A 1 250 ? -9.064 0.340 27.227 1.00 18.13 440 THR A O 1
ATOM 1740 N N . ASP A 1 251 ? -10.074 -1.587 27.735 1.00 19.54 441 ASP A N 1
ATOM 1741 C CA . ASP A 1 251 ? -9.634 -2.221 26.502 1.00 20.40 441 ASP A CA 1
ATOM 1742 C C . ASP A 1 251 ? -10.163 -1.465 25.299 1.00 21.34 441 ASP A C 1
ATOM 1743 O O . ASP A 1 251 ? -9.427 -1.258 24.342 1.00 22.68 441 ASP A O 1
ATOM 1748 N N . LEU A 1 252 ? -11.429 -1.034 25.362 1.00 20.76 442 LEU A N 1
ATOM 1749 C CA . LEU A 1 252 ? -12.037 -0.278 24.269 1.00 21.16 442 LEU A CA 1
ATOM 1750 C C . LEU A 1 252 ? -11.378 1.090 24.060 1.00 22.03 442 LEU A C 1
ATOM 1751 O O . LEU A 1 252 ? -11.133 1.479 22.930 1.00 23.95 442 LEU A O 1
ATOM 1756 N N . ARG A 1 253 ? -11.069 1.812 25.116 1.00 22.97 443 ARG A N 1
ATOM 1757 C CA . ARG A 1 253 ? -10.249 3.008 24.930 1.00 24.75 443 ARG A CA 1
ATOM 1758 C C . ARG A 1 253 ? -8.977 2.669 24.170 1.00 23.84 443 ARG A C 1
ATOM 1759 O O . ARG A 1 253 ? -8.546 3.411 23.290 1.00 22.74 443 ARG A O 1
ATOM 1767 N N . GLN A 1 254 ? -8.353 1.548 24.507 1.00 23.29 444 GLN A N 1
ATOM 1768 C CA . GLN A 1 254 ? -7.077 1.249 23.891 1.00 22.92 444 GLN A CA 1
ATOM 1769 C C . GLN A 1 254 ? -7.302 0.958 22.379 1.00 20.32 444 GLN A C 1
ATOM 1770 O O . GLN A 1 254 ? -6.569 1.402 21.507 1.00 16.60 444 GLN A O 1
ATOM 1776 N N . ILE A 1 255 ? -8.334 0.186 22.100 1.00 19.78 445 ILE A N 1
ATOM 1777 C CA . ILE A 1 255 ? -8.706 -0.131 20.751 1.00 19.86 445 ILE A CA 1
ATOM 1778 C C . ILE A 1 255 ? -9.010 1.106 19.929 1.00 21.71 445 ILE A C 1
ATOM 1779 O O . ILE A 1 255 ? -8.714 1.159 18.734 1.00 21.77 445 ILE A O 1
ATOM 1784 N N . VAL A 1 256 ? -9.668 2.083 20.537 1.00 21.87 446 VAL A N 1
ATOM 1785 C CA . VAL A 1 256 ? -9.943 3.322 19.827 1.00 21.33 446 VAL A CA 1
ATOM 1786 C C . VAL A 1 256 ? -8.655 4.135 19.615 1.00 21.09 446 VAL A C 1
ATOM 1787 O O . VAL A 1 256 ? -8.438 4.735 18.551 1.00 20.32 446 VAL A O 1
ATOM 1791 N N . THR A 1 257 ? -7.802 4.178 20.616 1.00 22.96 447 THR A N 1
ATOM 1792 C CA . THR A 1 257 ? -6.468 4.778 20.425 1.00 22.70 447 THR A CA 1
ATOM 1793 C C . THR A 1 257 ? -5.820 4.151 19.187 1.00 22.95 447 THR A C 1
ATOM 1794 O O . THR A 1 257 ? -5.326 4.868 18.346 1.00 19.08 447 THR A O 1
ATOM 1798 N N . GLU A 1 258 ? -5.890 2.824 19.053 1.00 23.93 448 GLU A N 1
ATOM 1799 C CA . GLU A 1 258 ? -5.239 2.168 17.922 1.00 26.84 448 GLU A CA 1
ATOM 1800 C C . GLU A 1 258 ? -5.907 2.452 16.569 1.00 26.22 448 GLU A C 1
ATOM 1801 O O . GLU A 1 258 ? -5.268 2.555 15.523 1.00 23.20 448 GLU A O 1
ATOM 1807 N N . HIS A 1 259 ? -7.221 2.505 16.602 1.00 26.52 449 HIS A N 1
ATOM 1808 C CA . HIS A 1 259 ? -7.986 2.841 15.420 1.00 25.23 449 HIS A CA 1
ATOM 1809 C C . HIS A 1 259 ? -7.559 4.222 14.929 1.00 24.04 449 HIS A C 1
ATOM 1810 O O . HIS A 1 259 ? -7.250 4.406 13.748 1.00 22.09 449 HIS A O 1
ATOM 1817 N N . VAL A 1 260 ? -7.549 5.182 15.839 1.00 24.56 450 VAL A N 1
ATOM 1818 C CA . VAL A 1 260 ? -7.055 6.530 15.514 1.00 25.69 450 VAL A CA 1
ATOM 1819 C C . VAL A 1 260 ? -5.647 6.498 14.959 1.00 25.60 450 VAL A C 1
ATOM 1820 O O . VAL A 1 260 ? -5.409 7.161 13.974 1.00 27.67 450 VAL A O 1
ATOM 1824 N N . GLN A 1 261 ? -4.711 5.743 15.536 1.00 26.41 451 GLN A N 1
ATOM 1825 C CA . GLN A 1 261 ? -3.370 5.730 14.923 1.00 28.70 451 GLN A CA 1
ATOM 1826 C C . GLN A 1 261 ? -3.279 5.030 13.551 1.00 28.25 451 GLN A C 1
ATOM 1827 O O . GLN A 1 261 ? -2.427 5.390 12.739 1.00 28.23 451 GLN A O 1
ATOM 1833 N N . LEU A 1 262 ? -4.173 4.082 13.247 1.00 27.38 452 LEU A N 1
ATOM 1834 C CA . LEU A 1 262 ? -4.182 3.497 11.904 1.00 27.72 452 LEU A CA 1
ATOM 1835 C C . LEU A 1 262 ? -4.477 4.622 10.892 1.00 29.30 452 LEU A C 1
ATOM 1836 O O . LEU A 1 262 ? -3.776 4.754 9.925 1.00 27.17 452 LEU A O 1
ATOM 1841 N N . LEU A 1 263 ? -5.477 5.456 11.165 1.00 30.02 453 LEU A N 1
ATOM 1842 C CA . LEU A 1 263 ? -5.830 6.545 10.265 1.00 34.23 453 LEU A CA 1
ATOM 1843 C C . LEU A 1 263 ? -4.731 7.635 10.152 1.00 35.07 453 LEU A C 1
ATOM 1844 O O . LEU A 1 263 ? -4.489 8.126 9.060 1.00 37.00 453 LEU A O 1
ATOM 1849 N N . GLN A 1 264 ? -4.056 7.977 11.251 1.00 36.23 454 GLN A N 1
ATOM 1850 C CA . GLN A 1 264 ? -2.855 8.851 11.218 1.00 37.54 454 GLN A CA 1
ATOM 1851 C C . GLN A 1 264 ? -1.772 8.275 10.317 1.00 35.85 454 GLN A C 1
ATOM 1852 O O . GLN A 1 264 ? -1.260 8.946 9.455 1.00 39.45 454 GLN A O 1
ATOM 1858 N N . VAL A 1 265 ? -1.423 7.024 10.527 1.00 34.91 455 VAL A N 1
ATOM 1859 C CA . VAL A 1 265 ? -0.436 6.369 9.678 1.00 37.27 455 VAL A CA 1
ATOM 1860 C C . VAL A 1 265 ? -0.780 6.436 8.182 1.00 34.68 455 VAL A C 1
ATOM 1861 O O . VAL A 1 265 ? 0.071 6.739 7.359 1.00 36.84 455 VAL A O 1
ATOM 1865 N N . ILE A 1 266 ? -2.027 6.158 7.853 1.00 35.33 456 ILE A N 1
ATOM 1866 C CA . ILE A 1 266 ? -2.494 6.119 6.479 1.00 36.02 456 ILE A CA 1
ATOM 1867 C C . ILE A 1 266 ? -2.621 7.516 5.876 1.00 38.35 456 ILE A C 1
ATOM 1868 O O . ILE A 1 266 ? -2.215 7.711 4.726 1.00 33.16 456 ILE A O 1
ATOM 1873 N N . LYS A 1 267 ? -3.145 8.486 6.627 1.00 43.37 457 LYS A N 1
ATOM 1874 C CA . LYS A 1 267 ? -3.137 9.887 6.167 1.00 48.82 457 LYS A CA 1
ATOM 1875 C C . LYS A 1 267 ? -1.716 10.387 5.815 1.00 48.87 457 LYS A C 1
ATOM 1876 O O . LYS A 1 267 ? -1.593 11.289 5.009 1.00 49.88 457 LYS A O 1
ATOM 1882 N N . LYS A 1 268 ? -0.666 9.819 6.426 1.00 50.60 458 LYS A N 1
ATOM 1883 C CA . LYS A 1 268 ? 0.739 10.166 6.095 1.00 53.50 458 LYS A CA 1
ATOM 1884 C C . LYS A 1 268 ? 1.192 9.782 4.667 1.00 53.73 458 LYS A C 1
ATOM 1885 O O . LYS A 1 268 ? 2.308 10.087 4.288 1.00 54.13 458 LYS A O 1
ATOM 1891 N N . THR A 1 269 ? 0.375 9.051 3.916 1.00 53.44 459 THR A N 1
ATOM 1892 C CA . THR A 1 269 ? 0.620 8.802 2.496 1.00 51.23 459 THR A CA 1
ATOM 1893 C C . THR A 1 269 ? -0.609 8.923 1.573 1.00 55.76 459 THR A C 1
ATOM 1894 O O . THR A 1 269 ? -0.449 9.108 0.359 1.00 54.35 459 THR A O 1
ATOM 1898 N N . GLU A 1 270 ? -1.820 8.801 2.118 1.00 59.41 460 GLU A N 1
ATOM 1899 C CA . GLU A 1 270 ? -3.065 8.933 1.328 1.00 62.05 460 GLU A CA 1
ATOM 1900 C C . GLU A 1 270 ? -3.693 10.303 1.555 1.00 61.44 460 GLU A C 1
ATOM 1901 O O . GLU A 1 270 ? -4.779 10.460 2.110 1.00 68.27 460 GLU A O 1
ATOM 1907 N N . THR A 1 271 ? -2.954 11.284 1.082 1.00 65.98 461 THR A N 1
ATOM 1908 C CA . THR A 1 271 ? -3.230 12.697 1.275 1.00 72.34 461 THR A CA 1
ATOM 1909 C C . THR A 1 271 ? -4.679 13.178 1.004 1.00 73.30 461 THR A C 1
ATOM 1910 O O . THR A 1 271 ? -5.212 13.986 1.766 1.00 71.30 461 THR A O 1
ATOM 1914 N N . ASP A 1 272 ? -5.321 12.651 -0.034 1.00 71.53 462 ASP A N 1
ATOM 1915 C CA . ASP A 1 272 ? -6.579 13.211 -0.541 1.00 71.34 462 ASP A CA 1
ATOM 1916 C C . ASP A 1 272 ? -7.713 12.171 -0.442 1.00 67.50 462 ASP A C 1
ATOM 1917 O O . ASP A 1 272 ? -8.368 11.829 -1.438 1.00 57.16 462 ASP A O 1
ATOM 1922 N N . MET A 1 273 ? -7.937 11.675 0.775 1.00 58.54 463 MET A N 1
ATOM 1923 C CA . MET A 1 273 ? -8.824 10.531 1.005 1.00 53.38 463 MET A CA 1
ATOM 1924 C C . MET A 1 273 ? -10.153 11.022 1.564 1.00 45.08 463 MET A C 1
ATOM 1925 O O . MET A 1 273 ? -10.174 11.640 2.615 1.00 41.50 463 MET A O 1
ATOM 1930 N N . SER A 1 274 ? -11.259 10.750 0.876 1.00 40.61 464 SER A N 1
ATOM 1931 C CA . SER A 1 274 ? -12.524 11.346 1.273 1.00 43.22 464 SER A CA 1
ATOM 1932 C C . SER A 1 274 ? -12.886 10.956 2.700 1.00 39.16 464 SER A C 1
ATOM 1933 O O . SER A 1 274 ? -12.462 9.903 3.201 1.00 39.41 464 SER A O 1
ATOM 1936 N N . LEU A 1 275 ? -13.637 11.824 3.358 1.00 34.20 465 LEU A N 1
ATOM 1937 C CA . LEU A 1 275 ? -14.092 11.548 4.722 1.00 32.49 465 LEU A CA 1
ATOM 1938 C C . LEU A 1 275 ? -15.459 12.212 4.985 1.00 28.39 465 LEU A C 1
ATOM 1939 O O . LEU A 1 275 ? -15.630 13.412 4.806 1.00 28.58 465 LEU A O 1
ATOM 1944 N N . HIS A 1 276 ? -16.431 11.408 5.395 1.00 25.07 466 HIS A N 1
ATOM 1945 C CA . HIS A 1 276 ? -17.768 11.884 5.636 1.00 23.15 466 HIS A CA 1
ATOM 1946 C C . HIS A 1 276 ? -17.680 13.023 6.656 1.00 22.45 466 HIS A C 1
ATOM 1947 O O . HIS A 1 276 ? -16.853 12.950 7.580 1.00 22.25 466 HIS A O 1
ATOM 1954 N N . PRO A 1 277 ? -18.467 14.105 6.440 1.00 21.12 467 PRO A N 1
ATOM 1955 C CA . PRO A 1 277 ? -18.354 15.318 7.244 1.00 21.16 467 PRO A CA 1
ATOM 1956 C C . PRO A 1 277 ? -18.670 15.076 8.710 1.00 22.56 467 PRO A C 1
ATOM 1957 O O . PRO A 1 277 ? -18.062 15.660 9.584 1.00 22.79 467 PRO A O 1
ATOM 1961 N N . LEU A 1 278 ? -19.674 14.266 8.983 1.00 22.01 468 LEU A N 1
ATOM 1962 C CA . LEU A 1 278 ? -19.893 13.816 10.346 1.00 21.51 468 LEU A CA 1
ATOM 1963 C C . LEU A 1 278 ? -18.606 13.228 10.981 1.00 22.24 468 LEU A C 1
ATOM 1964 O O . LEU A 1 278 ? -18.245 13.561 12.131 1.00 20.90 468 LEU A O 1
ATOM 1969 N N . LEU A 1 279 ? -17.900 12.386 10.247 1.00 21.35 469 LEU A N 1
ATOM 1970 C CA . LEU A 1 279 ? -16.692 11.794 10.826 1.00 24.34 469 LEU A CA 1
ATOM 1971 C C . LEU A 1 279 ? -15.533 12.783 10.927 1.00 25.24 469 LEU A C 1
ATOM 1972 O O . LEU A 1 279 ? -14.661 12.637 11.775 1.00 23.65 469 LEU A O 1
ATOM 1977 N N . GLN A 1 280 ? -15.529 13.790 10.054 1.00 26.59 470 GLN A N 1
ATOM 1978 C CA . GLN A 1 280 ? -14.565 14.845 10.176 1.00 26.76 470 GLN A CA 1
ATOM 1979 C C . GLN A 1 280 ? -14.738 15.522 11.490 1.00 24.34 470 GLN A C 1
ATOM 1980 O O . GLN A 1 280 ? -13.761 15.848 12.075 1.00 21.98 470 GLN A O 1
ATOM 1986 N N . GLU A 1 281 ? -15.967 15.763 11.921 1.00 24.58 471 GLU A N 1
ATOM 1987 C CA . GLU A 1 281 ? -16.184 16.358 13.234 1.00 27.99 471 GLU A CA 1
ATOM 1988 C C . GLU A 1 281 ? -15.636 15.470 14.356 1.00 25.01 471 GLU A C 1
ATOM 1989 O O . GLU A 1 281 ? -14.959 15.936 15.212 1.00 25.22 471 GLU A O 1
ATOM 1995 N N . ILE A 1 282 ? -15.917 14.184 14.306 1.00 24.31 472 ILE A N 1
ATOM 1996 C CA . ILE A 1 282 ? -15.427 13.250 15.305 1.00 24.60 472 ILE A CA 1
ATOM 1997 C C . ILE A 1 282 ? -13.905 13.132 15.370 1.00 24.31 472 ILE A C 1
ATOM 1998 O O . ILE A 1 282 ? -13.364 13.143 16.444 1.00 23.80 472 ILE A O 1
ATOM 2003 N N . TYR A 1 283 ? -13.239 13.042 14.226 1.00 25.62 473 TYR A N 1
ATOM 2004 C CA . TYR A 1 283 ? -11.796 12.912 14.168 1.00 27.50 473 TYR A CA 1
ATOM 2005 C C . TYR A 1 283 ? -11.054 14.219 14.383 1.00 32.68 473 TYR A C 1
ATOM 2006 O O . TYR A 1 283 ? -9.853 14.204 14.674 1.00 34.86 473 TYR A O 1
ATOM 2015 N N . LYS A 1 284 ? -11.735 15.337 14.202 1.00 31.04 474 LYS A N 1
ATOM 2016 C CA . LYS A 1 284 ? -11.124 16.598 14.364 1.00 38.85 474 LYS A CA 1
ATOM 2017 C C . LYS A 1 284 ? -10.378 16.654 15.702 1.00 45.55 474 LYS A C 1
ATOM 2018 O O . LYS A 1 284 ? -10.933 16.283 16.749 1.00 50.03 474 LYS A O 1
ATOM 2024 N N . ASP A 1 285 ? -9.120 17.097 15.643 1.00 51.73 475 ASP A N 1
ATOM 2025 C CA . ASP A 1 285 ? -8.284 17.394 16.830 1.00 57.60 475 ASP A CA 1
ATOM 2026 C C . ASP A 1 285 ? -7.576 16.198 17.482 1.00 60.52 475 ASP A C 1
ATOM 2027 O O . ASP A 1 285 ? -6.817 16.384 18.453 1.00 59.04 475 ASP A O 1
ATOM 2032 N N . LEU A 1 286 ? -7.795 14.993 16.950 1.00 59.15 476 LEU A N 1
ATOM 2033 C CA . LEU A 1 286 ? -7.364 13.762 17.623 1.00 58.26 476 LEU A CA 1
ATOM 2034 C C . LEU A 1 286 ? -5.899 13.362 17.356 1.00 62.71 476 LEU A C 1
ATOM 2035 O O . LEU A 1 286 ? -5.343 12.626 18.196 1.00 61.84 476 LEU A O 1
ATOM 2040 N N . PRO B 2 1 ? -19.533 25.134 12.296 1.00 60.67 603 PRO B N 1
ATOM 2041 C CA . PRO B 2 1 ? -20.616 24.731 13.216 1.00 59.61 603 PRO B CA 1
ATOM 2042 C C . PRO B 2 1 ? -20.457 23.247 13.606 1.00 53.23 603 PRO B C 1
ATOM 2043 O O . PRO B 2 1 ? -19.312 22.754 13.555 1.00 53.28 603 PRO B O 1
ATOM 2047 N N . SER B 2 2 ? -21.542 22.552 13.987 1.00 38.40 604 SER B N 1
ATOM 2048 C CA . SER B 2 2 ? -21.396 21.206 14.478 1.00 30.46 604 SER B CA 1
ATOM 2049 C C . SER B 2 2 ? -22.588 20.314 14.090 1.00 27.64 604 SER B C 1
ATOM 2050 O O . SER B 2 2 ? -23.703 20.525 14.500 1.00 24.95 604 SER B O 1
ATOM 2053 N N . LEU B 2 3 ? -22.308 19.307 13.279 1.00 22.70 605 LEU B N 1
ATOM 2054 C CA . LEU B 2 3 ? -23.257 18.283 12.984 1.00 22.81 605 LEU B CA 1
ATOM 2055 C C . LEU B 2 3 ? -23.771 17.545 14.231 1.00 22.05 605 LEU B C 1
ATOM 2056 O O . LEU B 2 3 ? -24.963 17.225 14.285 1.00 21.05 605 LEU B O 1
ATOM 2061 N N . LEU B 2 4 ? -22.904 17.257 15.200 1.00 20.55 606 LEU B N 1
ATOM 2062 C CA . LEU B 2 4 ? -23.345 16.476 16.396 1.00 21.75 606 LEU B CA 1
ATOM 2063 C C . LEU B 2 4 ? -24.429 17.228 17.165 1.00 20.26 606 LEU B C 1
ATOM 2064 O O . LEU B 2 4 ? -25.460 16.665 17.556 1.00 18.51 606 LEU B O 1
ATOM 2069 N N . LYS B 2 5 ? -24.166 18.517 17.289 1.00 20.46 607 LYS B N 1
ATOM 2070 C CA . LYS B 2 5 ? -25.011 19.462 17.942 1.00 22.53 607 LYS B CA 1
ATOM 2071 C C . LYS B 2 5 ? -26.391 19.516 17.263 1.00 22.16 607 LYS B C 1
ATOM 2072 O O . LYS B 2 5 ? -27.398 19.507 17.954 1.00 22.33 607 LYS B O 1
ATOM 2078 N N . LYS B 2 6 ? -26.451 19.473 15.933 1.00 21.33 608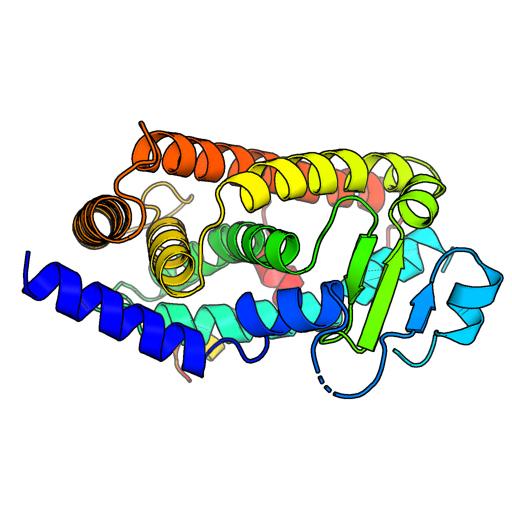 LYS B N 1
ATOM 2079 C CA . LYS B 2 6 ? -27.743 19.345 15.249 1.00 22.22 608 LYS B CA 1
ATOM 2080 C C . LYS B 2 6 ? -28.460 18.017 15.546 1.00 19.73 608 LYS B C 1
ATOM 2081 O O . LYS B 2 6 ? -29.677 18.011 15.721 1.00 17.07 608 LYS B O 1
ATOM 2087 N N . LEU B 2 7 ? -27.718 16.900 15.550 1.00 17.29 609 LEU B N 1
ATOM 2088 C CA . LEU B 2 7 ? -28.316 15.618 15.845 1.00 17.52 609 LEU B CA 1
ATOM 2089 C C . LEU B 2 7 ? -28.812 15.582 17.273 1.00 17.41 609 LEU B C 1
ATOM 2090 O O . LEU B 2 7 ? -29.836 14.962 17.542 1.00 16.64 609 LEU B O 1
ATOM 2095 N N . LEU B 2 8 ? -28.115 16.287 18.166 1.00 17.05 610 LEU B N 1
ATOM 2096 C CA . LEU B 2 8 ? -28.537 16.397 19.561 1.00 18.61 610 LEU B CA 1
ATOM 2097 C C . LEU B 2 8 ? -29.848 17.189 19.763 1.00 21.15 610 LEU B C 1
ATOM 2098 O O . LEU B 2 8 ? -30.616 16.895 20.669 1.00 22.79 610 LEU B O 1
ATOM 2103 N N . LEU B 2 9 ? -30.083 18.198 18.935 1.00 22.29 611 LEU B N 1
ATOM 2104 C CA . LEU B 2 9 ? -31.230 19.068 19.070 1.00 21.69 611 LEU B CA 1
ATOM 2105 C C . LEU B 2 9 ? -32.420 18.524 18.318 1.00 22.19 611 LEU B C 1
ATOM 2106 O O . LEU B 2 9 ? -33.509 18.957 18.551 1.00 20.87 611 LEU B O 1
ATOM 2111 N N . ALA B 2 10 ? -32.240 17.527 17.466 1.00 25.82 612 ALA B N 1
ATOM 2112 C CA . ALA B 2 10 ? -33.361 16.973 16.680 1.00 28.61 612 ALA B CA 1
ATOM 2113 C C . ALA B 2 10 ? -34.402 16.223 17.500 1.00 34.61 612 ALA B C 1
ATOM 2114 O O . ALA B 2 10 ? -34.134 15.773 18.637 1.00 38.62 612 ALA B O 1
#

Sequence (265 aa):
SADLRALAKHLYDSYIKSFPLTKAKARAILTGKTDKSPFVIYDMNSLMMGEDKKEVAIRIFQGCQFRSVEAVQEITEYAKSIPGFVNLDLNDQVTLLKYGVHEIIYTMLASLMNKDGVLISEGQGFMTREFLKSLRKPFGDFMEPKFEFAVKFNALELDDSDLAIFIAVIILSGDRPGLLNVKPIEDIQDNLLQALELQLKLNHPESSQLFAKLLQKMTDLRQIVTEHVQLLQVIKKTETDMSLHPLLQEIYKDLPSLLKKLLLA

Solvent-accessible surface area: 13380 Å² total; per-residue (Å²): 100,81,119,26,85,62,23,6,118,77,0,60,67,9,2,71,162,5,1,89,45,8,21,66,120,0,63,28,26,31,87,68,156,79,126,192,100,29,77,67,4,130,51,95,81,5,14,110,123,5,94,149,99,136,64,30,0,4,101,22,49,46,55,72,30,148,91,20,18,58,5,0,83,29,1,3,92,0,0,52,34,2,73,30,0,82,131,17,68,51,72,2,6,18,18,0,1,28,50,1,0,10,7,0,29,20,0,28,36,1,9,31,1,37,133,78,0,6,2,47,41,127,5,109,0,28,12,24,31,106,7,8,95,80,8,102,152,49,6,1,87,21,27,38,64,5,0,74,19,0,59,118,4,18,72,27,125,4,59,10,35,0,2,0,0,0,0,0,1,4,1,0,8,14,93,15,80,64,21,130,82,50,135,45,0,75,80,30,34,79,64,2,36,98,0,0,89,23,5,6,131,94,60,29,100,159,47,86,135,5,51,51,91,0,74,95,26,24,76,41,0,82,92,12,23,69,56,37,20,93,20,34,94,65,9,70,158,105,38,120,130,26,90,35,72,82,7,4,91,32,0,38,124,128,83,190,24,68,0,64,134,46,10,123,104

Secondary structure (DSSP, 8-state):
-HHHHHHHHHHHHHHHHH-SS-HHHHHHHHTT---PPPEEE-SHHHHHHT-----HHHHHHHTTHHHHHHHHHHHHHHHHTSTTTTTS-HHHHHHHHHHHHHHHHHHHHHHTEETTEEEETTTTEEEEHHHHHTSPTTHHHHSHHHHHHHHHHHHT---HHHHHHHHHHHHT-TTSTT-S-HHHHHHHHHHHHHHHHHHHHHH-TT-TTHHHHHHHHHHHHHHHHHHHHHHHHHHHTT-TT----HHHHHHHTT-/--HHHHHHH-

Radius of gyration: 18.58 Å; Cα contacts (8 Å, |Δi|>4): 276; chains: 2; bounding box: 37×45×50 Å

GO terms:
  GO:0005515 protein binding (F, IPI)
  GO:0042802 identical protein binding (F, IPI)
  GO:0004879 nuclear receptor activity (F, IDA)
  GO:0005634 nucleus (C, IDA)
  GO:0035357 peroxisome proliferator activated receptor signaling pathway (P, IDA)
  GO:0003700 DNA-binding transcription factor activity (F, IDA)
  GO:0010629 negative regulation of gene expression (P, IDA)
  GO:1904893 negative regulation of receptor signaling pathway via STAT (P, IDA)
  GO:0035357 peroxisome proliferator activated receptor signaling pathway (P, IGI)
  GO:0010628 positive regulation of gene expression (P, IGI)
  GO:0010629 negative regulation of gene expression (P, IGI)
  GO:1903845 negative regulation of cellular response to transforming growth factor beta stimulus (P, IGI)
  GO:0060392 negative regulation of SMAD protein signal transduction (P, IGI)
  GO:0030512 negative regulation of transforming growth factor beta receptor signaling pathway (P, IGI)
  GO:0048662 negative regulation of smooth muscle cell proliferation (P, IGI)
  GO:0045668 negative regulation of osteoblast differentiation (P, IMP)
  GO:0030514 negative regulation of BMP signaling pathway (P, IMP)
  GO:0097677 STAT family protein binding (F, IPI)
  GO:0050699 WW domain binding (F, IMP)
  GO:0045944 positive regulation of transcription by RNA polymerase II (P, IDA)

B-factor: mean 28.17, std 12.18, range [6.41, 93.84]

Nearest PDB structures (foldseek):
  6ad9-assembly1_A  TM=1.004E+00  e=1.919E-36  Homo sapiens
  3wj4-assembly1_A  TM=9.785E-01  e=1.210E-31  Homo sapiens
  5dsh-assembly1_A  TM=9.648E-01  e=1.330E-31  Homo sapiens
  2vv1-assembly1_A  TM=9.643E-01  e=1.051E-31  Homo sapiens
  2awh-assembly1_A  TM=9.471E-01  e=1.956E-26  Homo sapiens

InterPro domains:
  IPR000536 Nuclear hormone receptor, ligand-binding domain [PF00104] (319-485)
  IPR000536 Nuclear hormone receptor, ligand-binding domain [PS51843] (238-503)
  IPR000536 Nuclear hormone receptor, ligand-binding domain [SM00430] (315-474)
  IPR001628 Zinc finger, nuclear hormone receptor-type [PF00105] (138-204)
  IPR001628 Zinc finger, nuclear hormone receptor-type [PR00047] (139-155)
  IPR001628 Zinc finger, nuclear hormone receptor-type [PR00047] (155-170)
  IPR001628 Zinc finger, nuclear hormone receptor-type [PR00047] (187-195)
  IPR001628 Zinc finger, nuclear hormone receptor-type [PR00047] (195-203)
  IPR001628 Zinc finger, nuclear hormone receptor-type [PS00031] (139-165)
  IPR001628 Zinc finger, nuclear hormone receptor-type [PS51030] (136-210)
  IPR001628 Zinc finger, nuclear hormone receptor-type [SM00399] (136-206)
  IPR001723 Nuclear hormone receptor [PR00398] (199-209)
  IPR001723 Nuclear hormone receptor [PR00398] (316-337)
  IPR001723 Nuclear hormone receptor [PR00398] (337-353)
  IPR001723 Nuclear hormone receptor [PR00398] (405-420)
  IPR001723 Nuclear hormone receptor [PR00398] (462-479)
  IPR003074 Peroxisome proliferator-activated receptor [PR01288] (228-242)
  IPR003074 Peroxisome proliferator-activated receptor [PR01288] (242-261)
  IPR003074 Peroxisome proliferator-activated receptor [PR01288] (355-368)
  IPR003074 Peroxisome proliferator-activated receptor [PR01288] (372-387)

CATH classification: 1.10.565.10